Protein AF-0000000084380988 (afdb_homodimer)

Foldseek 3Di:
DDPPPPPPPPCPVPDVVAAKWKWDAKAFPVVRDGDPLGQWIWMWGDDDQKIKIKIADPPQDDDDPVRLVPDDPVVNVVNVVNVLRMWIFMDGWDDDPQKIKGARCDTPDPVCHRHIDIWGWDDDVQKIWTWDADPVGTIMITIIGGDDPPPPPPPPPPD/DPPPPPPPPPCPPPDVVAAKWKWDAKAFPVVRDGDPLGQWIWMWGDDDQKIKIKIADPPQDDDDPVRLVPDDPVVNVVNVVNVLRMWIFMDGWDDDPQKIKGARCDTPDPVCHRHIDIWGWDDDVQKIWTWDADPVGTIMITIIGGDDPPPPPPPPPPD

Organism: NCBI:txid1548547

Structure (mmCIF, N/CA/C/O backbone):
data_AF-0000000084380988-model_v1
#
loop_
_entity.id
_entity.type
_entity.pdbx_description
1 polymer 'Uncharacterized protein'
#
loop_
_atom_site.group_PDB
_atom_site.id
_atom_site.type_symbol
_atom_site.label_atom_id
_atom_site.label_alt_id
_atom_site.label_comp_id
_atom_site.label_asym_id
_atom_site.label_entity_id
_atom_site.label_seq_id
_atom_site.pdbx_PDB_ins_code
_atom_site.Cartn_x
_atom_site.Cartn_y
_atom_site.Cartn_z
_atom_site.occupancy
_atom_site.B_iso_or_equiv
_atom_site.auth_seq_id
_atom_site.auth_comp_id
_atom_site.auth_asym_id
_atom_site.auth_atom_id
_atom_site.pdbx_PDB_model_num
ATOM 1 N N . MET A 1 1 ? -28.516 -46.156 -25.297 1 27.34 1 MET A N 1
ATOM 2 C CA . MET A 1 1 ? -27.297 -46.156 -24.5 1 27.34 1 MET A CA 1
ATOM 3 C C . MET A 1 1 ? -26.672 -44.781 -24.453 1 27.34 1 MET A C 1
ATOM 5 O O . MET A 1 1 ? -26.188 -44.281 -25.484 1 27.34 1 MET A O 1
ATOM 9 N N . LEU A 1 2 ? -27.109 -43.812 -23.547 1 26.56 2 LEU A N 1
ATOM 10 C CA . LEU A 1 2 ? -26.922 -42.375 -23.562 1 26.56 2 LEU A CA 1
ATOM 11 C C . LEU A 1 2 ? -25.531 -42 -23.062 1 26.56 2 LEU A C 1
ATOM 13 O O . LEU A 1 2 ? -25.172 -42.312 -21.922 1 26.56 2 LEU A O 1
ATOM 17 N N . ALA A 1 3 ? -24.5 -41.938 -23.984 1 32.22 3 ALA A N 1
ATOM 18 C CA . ALA A 1 3 ? -23.109 -41.594 -23.719 1 32.22 3 ALA A CA 1
ATOM 19 C C . ALA A 1 3 ? -22.984 -40.312 -22.922 1 32.22 3 ALA A C 1
ATOM 21 O O . ALA A 1 3 ? -23.422 -39.25 -23.391 1 32.22 3 ALA A O 1
ATOM 22 N N . GLY A 1 4 ? -22.938 -40.438 -21.609 1 29.39 4 GLY A N 1
ATOM 23 C CA . GLY A 1 4 ? -22.828 -39.281 -20.734 1 29.39 4 GLY A CA 1
ATOM 24 C C . GLY A 1 4 ? -21.547 -38.469 -20.938 1 29.39 4 GLY A C 1
ATOM 25 O O . GLY A 1 4 ? -20.453 -39.031 -20.797 1 29.39 4 GLY A O 1
ATOM 26 N N . VAL A 1 5 ? -21.547 -37.562 -21.875 1 32.69 5 VAL A N 1
ATOM 27 C CA . VAL A 1 5 ? -20.391 -36.719 -22.125 1 32.69 5 VAL A CA 1
ATOM 28 C C . VAL A 1 5 ? -19.984 -36.031 -20.828 1 32.69 5 VAL A C 1
ATOM 30 O O . VAL A 1 5 ? -20.766 -35.281 -20.234 1 32.69 5 VAL A O 1
ATOM 33 N N . PHE A 1 6 ? -19.141 -36.625 -20 1 28.34 6 PHE A N 1
ATOM 34 C CA . PHE A 1 6 ? -18.547 -36 -18.828 1 28.34 6 PHE A CA 1
ATOM 35 C C . PHE A 1 6 ? -17.75 -34.75 -19.25 1 28.34 6 PHE A C 1
ATOM 37 O O . PHE A 1 6 ? -16.781 -34.844 -20.016 1 28.34 6 PHE A O 1
ATOM 44 N N . ALA A 1 7 ? -18.453 -33.656 -19.359 1 30.22 7 ALA A N 1
ATOM 45 C CA . ALA A 1 7 ? -17.703 -32.438 -19.562 1 30.22 7 ALA A CA 1
ATOM 46 C C . ALA A 1 7 ? -16.594 -32.281 -18.531 1 30.22 7 ALA A C 1
ATOM 48 O O . ALA A 1 7 ? -16.844 -32.375 -17.312 1 30.22 7 ALA A O 1
ATOM 49 N N . LEU A 1 8 ? -15.438 -32.625 -18.828 1 28.16 8 LEU A N 1
ATOM 50 C CA . LEU A 1 8 ? -14.25 -32.344 -18.031 1 28.16 8 LEU A CA 1
ATOM 51 C C . LEU A 1 8 ? -14.305 -30.906 -17.516 1 28.16 8 LEU A C 1
ATOM 53 O O . LEU A 1 8 ? -14.398 -29.953 -18.281 1 28.16 8 LEU A O 1
ATOM 57 N N . THR A 1 9 ? -14.961 -30.625 -16.406 1 28.72 9 THR A N 1
ATOM 58 C CA . THR A 1 9 ? -14.914 -29.359 -15.68 1 28.72 9 THR A CA 1
ATOM 59 C C . THR A 1 9 ? -13.477 -28.891 -15.508 1 28.72 9 THR A C 1
ATOM 61 O O . THR A 1 9 ? -12.641 -29.609 -14.961 1 28.72 9 THR A O 1
ATOM 64 N N . SER A 1 10 ? -12.797 -28.453 -16.531 1 30.88 10 SER A N 1
ATOM 65 C CA . SER A 1 10 ? -11.516 -27.797 -16.312 1 30.88 10 SER A CA 1
ATOM 66 C C . SER A 1 10 ? -11.492 -27.078 -14.969 1 30.88 10 SER A C 1
ATOM 68 O O . SER A 1 10 ? -12.406 -26.312 -14.648 1 30.88 10 SER A O 1
ATOM 70 N N . SER A 1 11 ? -11.023 -27.625 -13.93 1 31 11 SER A N 1
ATOM 71 C CA . SER A 1 11 ? -10.773 -26.969 -12.648 1 31 11 SER A CA 1
ATOM 72 C C . SER A 1 11 ? -10.242 -25.562 -12.844 1 31 11 SER A C 1
ATOM 74 O O . SER A 1 11 ? -9.125 -25.375 -13.344 1 31 11 SER A O 1
ATOM 76 N N . VAL A 1 12 ? -10.875 -24.609 -13.562 1 33.94 12 VAL A N 1
ATOM 77 C CA . VAL A 1 12 ? -10.539 -23.203 -13.328 1 33.94 12 VAL A CA 1
ATOM 78 C C . VAL A 1 12 ? -9.859 -23.062 -11.969 1 33.94 12 VAL A C 1
ATOM 80 O O . VAL A 1 12 ? -10.445 -23.391 -10.938 1 33.94 12 VAL A O 1
ATOM 83 N N . ASN A 1 13 ? -8.742 -23.703 -11.703 1 39 13 ASN A N 1
ATOM 84 C CA . ASN A 1 13 ? -8.078 -23.375 -10.453 1 39 13 ASN A CA 1
ATOM 85 C C . ASN A 1 13 ? -8.562 -22.047 -9.891 1 39 13 ASN A C 1
ATOM 87 O O . ASN A 1 13 ? -8.727 -21.078 -10.641 1 39 13 ASN A O 1
ATOM 91 N N . ALA A 1 14 ? -9.156 -21.906 -8.742 1 42.62 14 ALA A N 1
ATOM 92 C CA . ALA A 1 14 ? -9.977 -20.844 -8.172 1 42.62 14 ALA A CA 1
ATOM 93 C C . ALA A 1 14 ? -9.562 -19.469 -8.711 1 42.62 14 ALA A C 1
ATOM 95 O O . ALA A 1 14 ? -10.398 -18.703 -9.172 1 42.62 14 ALA A O 1
ATOM 96 N N . ALA A 1 15 ? -8.789 -18.453 -8.148 1 53.06 15 ALA A N 1
ATOM 97 C CA . ALA A 1 15 ? -9.422 -17.141 -8.055 1 53.06 15 ALA A CA 1
ATOM 98 C C . ALA A 1 15 ? -9.234 -16.359 -9.344 1 53.06 15 ALA A C 1
ATOM 100 O O . ALA A 1 15 ? -9.875 -15.32 -9.555 1 53.06 15 ALA A O 1
ATOM 101 N N . GLY A 1 16 ? -8.875 -17.109 -10.555 1 81.12 16 GLY A N 1
ATOM 102 C CA . GLY A 1 16 ? -8.844 -16.266 -11.75 1 81.12 16 GLY A CA 1
ATOM 103 C C . GLY A 1 16 ? -8.445 -14.836 -11.461 1 81.12 16 GLY A C 1
ATOM 104 O O . GLY A 1 16 ? -8.07 -14.094 -12.375 1 81.12 16 GLY A O 1
ATOM 105 N N . ILE A 1 17 ? -8.469 -14.539 -10.359 1 92.25 17 ILE A N 1
ATOM 106 C CA . ILE A 1 17 ? -8.266 -13.133 -10.023 1 92.25 17 ILE A CA 1
ATOM 107 C C . ILE A 1 17 ? -6.785 -12.875 -9.75 1 92.25 17 ILE A C 1
ATOM 109 O O . ILE A 1 17 ? -6.34 -11.727 -9.75 1 92.25 17 ILE A O 1
ATOM 113 N N . ASP A 1 18 ? -5.941 -13.961 -9.633 1 92.25 18 ASP A N 1
ATOM 114 C CA . ASP A 1 18 ? -4.531 -13.758 -9.305 1 92.25 18 ASP A CA 1
ATOM 115 C C . ASP A 1 18 ? -3.824 -12.969 -10.406 1 92.25 18 ASP A C 1
ATOM 117 O O . ASP A 1 18 ? -4 -13.258 -11.594 1 92.25 18 ASP A O 1
ATOM 121 N N . GLY A 1 19 ? -3.08 -11.969 -10.047 1 94.5 19 GLY A N 1
ATOM 122 C CA . GLY A 1 19 ? -2.369 -11.117 -10.984 1 94.5 19 GLY A CA 1
ATOM 123 C C . GLY A 1 19 ? -2.16 -9.711 -10.477 1 94.5 19 GLY A C 1
ATOM 124 O O . GLY A 1 19 ? -2.512 -9.398 -9.336 1 94.5 19 GLY A O 1
ATOM 125 N N . ALA A 1 20 ? -1.445 -8.938 -11.25 1 97.38 20 ALA A N 1
ATOM 126 C CA . ALA A 1 20 ? -1.26 -7.508 -11.023 1 97.38 20 ALA A CA 1
ATOM 127 C C . ALA A 1 20 ? -2.102 -6.684 -11.992 1 97.38 20 ALA A C 1
ATOM 129 O O . ALA A 1 20 ? -2.219 -7.031 -13.172 1 97.38 20 ALA A O 1
ATOM 130 N N . TYR A 1 21 ? -2.684 -5.664 -11.484 1 97.81 21 TYR A N 1
ATOM 131 C CA . TYR A 1 21 ? -3.625 -4.871 -12.266 1 97.81 21 TYR A CA 1
ATOM 132 C C . TYR A 1 21 ? -3.338 -3.381 -12.125 1 97.81 21 TYR A C 1
ATOM 134 O O . TYR A 1 21 ? -3.131 -2.887 -11.016 1 97.81 21 TYR A O 1
ATOM 142 N N . ASP A 1 22 ? -3.355 -2.668 -13.258 1 98 22 ASP A N 1
ATOM 143 C CA . ASP A 1 22 ? -3.293 -1.209 -13.242 1 98 22 ASP A CA 1
ATOM 144 C C . ASP A 1 22 ? -4.68 -0.602 -13.055 1 98 22 ASP A C 1
ATOM 146 O O . ASP A 1 22 ? -5.652 -1.059 -13.656 1 98 22 ASP A O 1
ATOM 150 N N . ARG A 1 23 ? -4.715 0.423 -12.227 1 98.06 23 ARG A N 1
ATOM 151 C CA . ARG A 1 23 ? -5.977 1.142 -12.102 1 98.06 23 ARG A CA 1
ATOM 152 C C . ARG A 1 23 ? -6.355 1.81 -13.422 1 98.06 23 ARG A C 1
ATOM 154 O O . ARG A 1 23 ? -5.52 2.443 -14.062 1 98.06 23 ARG A O 1
ATOM 161 N N . VAL A 1 24 ? -7.613 1.677 -13.812 1 96.88 24 VAL A N 1
ATOM 162 C CA . VAL A 1 24 ? -8.078 2.293 -15.047 1 96.88 24 VAL A CA 1
ATOM 163 C C . VAL A 1 24 ? -9.055 3.42 -14.734 1 96.88 24 VAL A C 1
ATOM 165 O O . VAL A 1 24 ? -8.898 4.543 -15.211 1 96.88 24 VAL A O 1
ATOM 168 N N . SER A 1 25 ? -10.078 3.113 -13.914 1 95.12 25 SER A N 1
ATOM 169 C CA . SER A 1 25 ? -11.094 4.141 -13.672 1 95.12 25 SER A CA 1
ATOM 170 C C . SER A 1 25 ? -11.945 3.805 -12.453 1 95.12 25 SER A C 1
ATOM 172 O O . SER A 1 25 ? -11.93 2.67 -11.969 1 95.12 25 SER A O 1
ATOM 174 N N . LEU A 1 26 ? -12.648 4.805 -11.984 1 95.38 26 LEU A N 1
ATOM 175 C CA . LEU A 1 26 ? -13.719 4.723 -10.992 1 95.38 26 LEU A CA 1
ATOM 176 C C . LEU A 1 26 ? -14.922 5.543 -11.43 1 95.38 26 LEU A C 1
ATOM 178 O O . LEU A 1 26 ? -14.844 6.766 -11.555 1 95.38 26 LEU A O 1
ATOM 182 N N . ILE A 1 27 ? -16.047 4.895 -11.641 1 93.25 27 ILE A N 1
ATOM 183 C CA . ILE A 1 27 ? -17.203 5.586 -12.211 1 93.25 27 ILE A CA 1
ATOM 184 C C . ILE A 1 27 ? -18.438 5.32 -11.359 1 93.25 27 ILE A C 1
ATOM 186 O O . ILE A 1 27 ? -18.688 4.184 -10.953 1 93.25 27 ILE A O 1
ATOM 190 N N . ASN A 1 28 ? -19.141 6.348 -11.055 1 92.5 28 ASN A N 1
ATOM 191 C CA . ASN A 1 28 ? -20.484 6.188 -10.531 1 92.5 28 ASN A CA 1
ATOM 192 C C . ASN A 1 28 ? -21.453 5.734 -11.617 1 92.5 28 ASN A C 1
ATOM 194 O O . ASN A 1 28 ? -21.797 6.512 -12.516 1 92.5 28 ASN A O 1
ATOM 198 N N . VAL A 1 29 ? -21.859 4.508 -11.477 1 88.88 29 VAL A N 1
ATOM 199 C CA . VAL A 1 29 ? -22.641 3.902 -12.562 1 88.88 29 VAL A CA 1
ATOM 200 C C . VAL A 1 29 ? -24.062 4.469 -12.555 1 88.88 29 VAL A C 1
ATOM 202 O O . VAL A 1 29 ? -24.719 4.504 -13.594 1 88.88 29 VAL A O 1
ATOM 205 N N . ARG A 1 30 ? -24.516 4.949 -11.367 1 84.94 30 ARG A N 1
ATOM 206 C CA . ARG A 1 30 ? -25.859 5.527 -11.297 1 84.94 30 ARG A CA 1
ATOM 207 C C . ARG A 1 30 ? -25.906 6.898 -11.961 1 84.94 30 ARG A C 1
ATOM 209 O O . ARG A 1 30 ? -26.812 7.191 -12.734 1 84.94 30 ARG A O 1
ATOM 216 N N . THR A 1 31 ? -24.969 7.719 -11.742 1 83.69 31 THR A N 1
ATOM 217 C CA . THR A 1 31 ? -25 9.102 -12.203 1 83.69 31 THR A CA 1
ATOM 218 C C . THR A 1 31 ? -24.125 9.273 -13.445 1 83.69 31 THR A C 1
ATOM 220 O O . THR A 1 31 ? -24.281 10.25 -14.188 1 83.69 31 THR A O 1
ATOM 223 N N . GLY A 1 32 ? -23.266 8.383 -13.695 1 80.12 32 GLY A N 1
ATOM 224 C CA . GLY A 1 32 ? -22.297 8.5 -14.766 1 80.12 32 GLY A CA 1
ATOM 225 C C . GLY A 1 32 ? -21.156 9.43 -14.43 1 80.12 32 GLY A C 1
ATOM 226 O O . GLY A 1 32 ? -20.266 9.648 -15.258 1 80.12 32 GLY A O 1
ATOM 227 N N . GLU A 1 33 ? -21.125 9.922 -13.172 1 79.44 33 GLU A N 1
ATOM 228 C CA . GLU A 1 33 ? -20.125 10.914 -12.773 1 79.44 33 GLU A CA 1
ATOM 229 C C . GLU A 1 33 ? -18.859 10.242 -12.25 1 79.44 33 GLU A C 1
ATOM 231 O O . GLU A 1 33 ? -18.891 9.086 -11.82 1 79.44 33 GLU A O 1
ATOM 236 N N . PHE A 1 34 ? -17.766 11.023 -12.438 1 78.81 34 PHE A N 1
ATOM 237 C CA . PHE A 1 34 ? -16.469 10.617 -11.906 1 78.81 34 PHE A CA 1
ATOM 238 C C . PHE A 1 34 ? -16.219 11.258 -10.547 1 78.81 34 PHE A C 1
ATOM 240 O O . PHE A 1 34 ? -16.359 12.469 -10.391 1 78.81 34 PHE A O 1
ATOM 247 N N . PRO A 1 35 ? -15.953 10.406 -9.578 1 78.44 35 PRO A N 1
ATOM 248 C CA . PRO A 1 35 ? -15.617 11.008 -8.281 1 78.44 35 PRO A CA 1
ATOM 249 C C . PRO A 1 35 ? -14.219 11.633 -8.266 1 78.44 35 PRO A C 1
ATOM 251 O O . PRO A 1 35 ? -13.461 11.477 -9.227 1 78.44 35 PRO A O 1
ATOM 254 N N . GLU A 1 36 ? -13.898 12.414 -7.227 1 71.62 36 GLU A N 1
ATOM 255 C CA . GLU A 1 36 ? -12.617 13.094 -7.043 1 71.62 36 GLU A CA 1
ATOM 256 C C . GLU A 1 36 ? -11.461 12.117 -7.184 1 71.62 36 GLU A C 1
ATOM 258 O O . GLU A 1 36 ? -10.414 12.461 -7.738 1 71.62 36 GLU A O 1
ATOM 263 N N . ALA A 1 37 ? -11.648 10.961 -6.773 1 76.5 37 ALA A N 1
ATOM 264 C CA . ALA A 1 37 ? -10.602 9.945 -6.789 1 76.5 37 ALA A CA 1
ATOM 265 C C . ALA A 1 37 ? -10.461 9.32 -8.172 1 76.5 37 ALA A C 1
ATOM 267 O O . ALA A 1 37 ? -9.648 8.414 -8.375 1 76.5 37 ALA A O 1
ATOM 268 N N . ALA A 1 38 ? -11.133 9.922 -9.117 1 79.69 38 ALA A N 1
ATOM 269 C CA . ALA A 1 38 ? -11.195 9.289 -10.438 1 79.69 38 ALA A CA 1
ATOM 270 C C . ALA A 1 38 ? -9.852 9.391 -11.156 1 79.69 38 ALA A C 1
ATOM 272 O O . ALA A 1 38 ? -9.523 8.547 -11.992 1 79.69 38 ALA A O 1
ATOM 273 N N . ASN A 1 39 ? -9.008 10.289 -10.703 1 89.56 39 ASN A N 1
ATOM 274 C CA . ASN A 1 39 ? -7.77 10.492 -11.445 1 89.56 39 ASN A CA 1
ATOM 275 C C . ASN A 1 39 ? -6.602 9.75 -10.797 1 89.56 39 ASN A C 1
ATOM 277 O O . ASN A 1 39 ? -5.461 9.875 -11.25 1 89.56 39 ASN A O 1
ATOM 281 N N . ARG A 1 40 ? -6.91 8.984 -9.836 1 96.56 40 ARG A N 1
ATOM 282 C CA . ARG A 1 40 ? -5.832 8.25 -9.188 1 96.56 40 ARG A CA 1
ATOM 283 C C . ARG A 1 40 ? -5.277 7.16 -10.102 1 96.56 40 ARG A C 1
ATOM 285 O O . ARG A 1 40 ? -5.992 6.648 -10.969 1 96.56 40 ARG A O 1
ATOM 292 N N . VAL A 1 41 ? -4.016 6.879 -9.93 1 98.44 41 VAL A N 1
ATOM 293 C CA . VAL A 1 41 ? -3.332 5.742 -10.539 1 98.44 41 VAL A CA 1
ATOM 294 C C . VAL A 1 41 ? -2.889 4.766 -9.453 1 98.44 41 VAL A C 1
ATOM 296 O O . VAL A 1 41 ? -2.871 5.109 -8.266 1 98.44 41 VAL A O 1
ATOM 299 N N . GLY A 1 42 ? -2.604 3.559 -9.859 1 98.56 42 GLY A N 1
ATOM 300 C CA . GLY A 1 42 ? -2.145 2.646 -8.82 1 98.56 42 GLY A CA 1
ATOM 301 C C . GLY A 1 42 ? -2.115 1.198 -9.273 1 98.56 42 GLY A C 1
ATOM 302 O O . GLY A 1 42 ? -2.348 0.901 -10.445 1 98.56 42 GLY A O 1
ATOM 303 N N . LEU A 1 43 ? -1.754 0.354 -8.352 1 98.75 43 LEU A N 1
ATOM 304 C CA . LEU A 1 43 ? -1.559 -1.074 -8.578 1 98.75 43 LEU A CA 1
ATOM 305 C C . LEU A 1 43 ? -2.367 -1.896 -7.578 1 98.75 43 LEU A C 1
ATOM 307 O O . LEU A 1 43 ? -2.42 -1.561 -6.395 1 98.75 43 LEU A O 1
ATOM 311 N N . LEU A 1 44 ? -3.021 -2.902 -8.062 1 98.56 44 LEU A N 1
ATOM 312 C CA . LEU A 1 44 ? -3.701 -3.936 -7.289 1 98.56 44 LEU A CA 1
ATOM 313 C C . LEU A 1 44 ? -3.125 -5.312 -7.594 1 98.56 44 LEU A C 1
ATOM 315 O O . LEU A 1 44 ? -3 -5.695 -8.758 1 98.56 44 LEU A O 1
ATOM 319 N N . ILE A 1 45 ? -2.711 -6.02 -6.559 1 97.62 45 ILE A N 1
ATOM 320 C CA . ILE A 1 45 ? -2.16 -7.359 -6.734 1 97.62 45 ILE A CA 1
ATOM 321 C C . ILE A 1 45 ? -3.008 -8.375 -5.965 1 97.62 45 ILE A C 1
ATOM 323 O O . ILE A 1 45 ? -3.41 -8.117 -4.828 1 97.62 45 ILE A O 1
ATOM 327 N N . PHE A 1 46 ? -3.357 -9.445 -6.613 1 96.12 46 PHE A N 1
ATOM 328 C CA . PHE A 1 46 ? -3.93 -10.633 -5.992 1 96.12 46 PHE A CA 1
ATOM 329 C C . PHE A 1 46 ? -2.994 -11.828 -6.141 1 96.12 46 PHE A C 1
ATOM 331 O O . PHE A 1 46 ? -2.459 -12.07 -7.223 1 96.12 46 PHE A O 1
ATOM 338 N N . GLY A 1 47 ? -2.824 -12.508 -5.02 1 90.31 47 GLY A N 1
ATOM 339 C CA . GLY A 1 47 ? -2.047 -13.734 -5.105 1 90.31 47 GLY A CA 1
ATOM 340 C C . GLY A 1 47 ? -2.117 -14.578 -3.844 1 90.31 47 GLY A C 1
ATOM 341 O O . GLY A 1 47 ? -1.999 -14.047 -2.736 1 90.31 47 GLY A O 1
ATOM 342 N N . GLN A 1 48 ? -2.424 -15.797 -4.102 1 85.5 48 GLN A N 1
ATOM 343 C CA . GLN A 1 48 ? -2.34 -16.797 -3.031 1 85.5 48 GLN A CA 1
ATOM 344 C C . GLN A 1 48 ? -3.205 -16.391 -1.841 1 85.5 48 GLN A C 1
ATOM 346 O O . GLN A 1 48 ? -2.75 -16.438 -0.695 1 85.5 48 GLN A O 1
ATOM 351 N N . GLY A 1 49 ? -4.34 -15.867 -2.072 1 92.94 49 GLY A N 1
ATOM 352 C CA . GLY A 1 49 ? -5.305 -15.578 -1.024 1 92.94 49 GLY A CA 1
ATOM 353 C C . GLY A 1 49 ? -5.074 -14.234 -0.36 1 92.94 49 GLY A C 1
ATOM 354 O O . GLY A 1 49 ? -5.715 -13.914 0.644 1 92.94 49 GLY A O 1
ATOM 355 N N . HIS A 1 50 ? -4.098 -13.523 -0.858 1 97.06 50 HIS A N 1
ATOM 356 C CA . HIS A 1 50 ? -3.801 -12.203 -0.329 1 97.06 50 HIS A CA 1
ATOM 357 C C . HIS A 1 50 ? -3.922 -11.133 -1.413 1 97.06 50 HIS A C 1
ATOM 359 O O . HIS A 1 50 ? -3.865 -11.445 -2.605 1 97.06 50 HIS A O 1
ATOM 365 N N . TYR A 1 51 ? -4.129 -9.953 -1.002 1 97.75 51 TYR A N 1
ATOM 366 C CA . TYR A 1 51 ? -4.164 -8.828 -1.927 1 97.75 51 TYR A CA 1
ATOM 367 C C . TYR A 1 51 ? -3.459 -7.613 -1.331 1 97.75 51 TYR A C 1
ATOM 369 O O . TYR A 1 51 ? -3.305 -7.512 -0.112 1 97.75 51 TYR A O 1
ATOM 377 N N . ALA A 1 52 ? -3.016 -6.766 -2.17 1 98.81 52 ALA A N 1
ATOM 378 C CA . ALA A 1 52 ? -2.516 -5.445 -1.797 1 98.81 52 ALA A CA 1
ATOM 379 C C . ALA A 1 52 ? -2.877 -4.406 -2.852 1 98.81 52 ALA A C 1
ATOM 381 O O . ALA A 1 52 ? -2.787 -4.672 -4.051 1 98.81 52 ALA A O 1
ATOM 382 N N . MET A 1 53 ? -3.314 -3.283 -2.408 1 98.81 53 MET A N 1
ATOM 383 C CA . MET A 1 53 ? -3.697 -2.18 -3.285 1 98.81 53 MET A CA 1
ATOM 384 C C . MET A 1 53 ? -3.051 -0.876 -2.832 1 98.81 53 MET A C 1
ATOM 386 O O . MET A 1 53 ? -3.01 -0.581 -1.637 1 98.81 53 MET A O 1
ATOM 390 N N . LEU A 1 54 ? -2.539 -0.128 -3.727 1 98.88 54 LEU A N 1
ATOM 391 C CA . LEU A 1 54 ? -2.127 1.255 -3.512 1 98.88 54 LEU A CA 1
ATOM 392 C C . LEU A 1 54 ? -2.539 2.135 -4.688 1 98.88 54 LEU A C 1
ATOM 394 O O . LEU A 1 54 ? -2.094 1.915 -5.816 1 98.88 54 LEU A O 1
ATOM 398 N N . THR A 1 55 ? -3.414 3.061 -4.449 1 98.62 55 THR A N 1
ATOM 399 C CA . THR A 1 55 ? -3.748 4.094 -5.426 1 98.62 55 THR A CA 1
ATOM 400 C C . THR A 1 55 ? -3.365 5.477 -4.898 1 98.62 55 THR A C 1
ATOM 402 O O . THR A 1 55 ? -3.373 5.711 -3.689 1 98.62 55 THR A O 1
ATOM 405 N N . MET A 1 56 ? -3.041 6.348 -5.789 1 98.69 56 MET A N 1
ATOM 406 C CA . MET A 1 56 ? -2.533 7.652 -5.375 1 98.69 56 MET A CA 1
ATOM 407 C C . MET A 1 56 ? -2.918 8.734 -6.383 1 98.69 56 MET A C 1
ATOM 409 O O . MET A 1 56 ? -3.086 8.445 -7.57 1 98.69 56 MET A O 1
ATOM 413 N N . ASN A 1 57 ? -3.156 9.906 -5.879 1 98.25 57 ASN A N 1
ATOM 414 C CA . ASN A 1 57 ? -3.162 11.078 -6.742 1 98.25 57 ASN A CA 1
ATOM 415 C C . ASN A 1 57 ? -1.774 11.367 -7.309 1 98.25 57 ASN A C 1
ATOM 417 O O . ASN A 1 57 ? -0.844 11.664 -6.559 1 98.25 57 ASN A O 1
ATOM 421 N N . PRO A 1 58 ? -1.592 11.242 -8.633 1 97.38 58 PRO A N 1
ATOM 422 C CA . PRO A 1 58 ? -0.251 11.383 -9.203 1 97.38 58 PRO A CA 1
ATOM 423 C C . PRO A 1 58 ? 0.25 12.828 -9.172 1 97.38 58 PRO A C 1
ATOM 425 O O . PRO A 1 58 ? 1.433 13.078 -9.414 1 97.38 58 PRO A O 1
ATOM 428 N N . ASP A 1 59 ? -0.603 13.766 -8.789 1 97.06 59 ASP A N 1
ATOM 429 C CA . ASP A 1 59 ? -0.254 15.18 -8.867 1 97.06 59 ASP A CA 1
ATOM 430 C C . ASP A 1 59 ? 0.106 15.734 -7.488 1 97.06 59 ASP A C 1
ATOM 432 O O . ASP A 1 59 ? 0.197 16.953 -7.312 1 97.06 59 ASP A O 1
ATOM 436 N N . ARG A 1 60 ? 0.251 14.945 -6.469 1 98.25 60 ARG A N 1
ATOM 437 C CA . ARG A 1 60 ? 0.668 15.406 -5.148 1 98.25 60 ARG A CA 1
ATOM 438 C C . ARG A 1 60 ? 1.975 16.188 -5.223 1 98.25 60 ARG A C 1
ATOM 440 O O . ARG A 1 60 ? 2.893 15.797 -5.949 1 98.25 60 ARG A O 1
ATOM 447 N N . ARG A 1 61 ? 2.029 17.203 -4.418 1 97.94 61 ARG A N 1
ATOM 448 C CA . ARG A 1 61 ? 3.236 18.016 -4.398 1 97.94 61 ARG A CA 1
ATOM 449 C C . ARG A 1 61 ? 4.422 17.234 -3.857 1 97.94 61 ARG A C 1
ATOM 451 O O . ARG A 1 61 ? 4.277 16.453 -2.918 1 97.94 61 ARG A O 1
ATOM 458 N N . VAL A 1 62 ? 5.523 17.5 -4.465 1 98.38 62 VAL A N 1
ATOM 459 C CA . VAL A 1 62 ? 6.789 16.938 -3.988 1 98.38 62 VAL A CA 1
ATOM 460 C C . VAL A 1 62 ? 7.625 18.047 -3.352 1 98.38 62 VAL A C 1
ATOM 462 O O . VAL A 1 62 ? 8.031 19 -4.027 1 98.38 62 VAL A O 1
ATOM 465 N N . LEU A 1 63 ? 7.848 17.953 -2.064 1 98.19 63 LEU A N 1
ATOM 466 C CA . LEU A 1 63 ? 8.695 18.891 -1.337 1 98.19 63 LEU A CA 1
ATOM 467 C C . LEU A 1 63 ? 9.867 18.172 -0.687 1 98.19 63 LEU A C 1
ATOM 469 O O . LEU A 1 63 ? 9.719 17.047 -0.194 1 98.19 63 LEU A O 1
ATOM 473 N N . SER A 1 64 ? 10.977 18.859 -0.705 1 97.06 64 SER A N 1
ATOM 474 C CA . SER A 1 64 ? 12.086 18.328 0.086 1 97.06 64 SER A CA 1
ATOM 475 C C . SER A 1 64 ? 11.734 18.281 1.568 1 97.06 64 SER A C 1
ATOM 477 O O . SER A 1 64 ? 10.797 18.953 2.012 1 97.06 64 SER A O 1
ATOM 479 N N . ARG A 1 65 ? 12.461 17.453 2.275 1 94.25 65 ARG A N 1
ATOM 480 C CA . ARG A 1 65 ? 12.242 17.375 3.715 1 94.25 65 ARG A CA 1
ATOM 481 C C . ARG A 1 65 ? 12.375 18.734 4.375 1 94.25 65 ARG A C 1
ATOM 483 O O . ARG A 1 65 ? 11.539 19.109 5.199 1 94.25 65 ARG A O 1
ATOM 490 N N . ASP A 1 66 ? 13.406 19.547 3.982 1 95.75 66 ASP A N 1
ATOM 491 C CA . ASP A 1 66 ? 13.656 20.875 4.551 1 95.75 66 ASP A CA 1
ATOM 492 C C . ASP A 1 66 ? 12.523 21.844 4.199 1 95.75 66 ASP A C 1
ATOM 494 O O . ASP A 1 66 ? 12.086 22.609 5.043 1 95.75 66 ASP A O 1
ATOM 498 N N . ALA A 1 67 ? 12.07 21.812 2.984 1 97.31 67 ALA A N 1
ATOM 499 C CA . ALA A 1 67 ? 10.977 22.688 2.551 1 97.31 67 ALA A CA 1
ATOM 500 C C . ALA A 1 67 ? 9.688 22.375 3.307 1 97.31 67 ALA A C 1
ATOM 502 O O . ALA A 1 67 ? 8.977 23.281 3.734 1 97.31 67 ALA A O 1
ATOM 503 N N . ALA A 1 68 ? 9.422 21.078 3.49 1 96.62 68 ALA A N 1
ATOM 504 C CA . ALA A 1 68 ? 8.219 20.656 4.199 1 96.62 68 ALA A CA 1
ATOM 505 C C . ALA A 1 68 ? 8.266 21.094 5.664 1 96.62 68 ALA A C 1
ATOM 507 O O . ALA A 1 68 ? 7.25 21.5 6.23 1 96.62 68 ALA A O 1
ATOM 508 N N . LYS A 1 69 ? 9.414 21 6.242 1 94.56 69 LYS A N 1
ATOM 509 C CA . LYS A 1 69 ? 9.594 21.344 7.652 1 94.56 69 LYS A CA 1
ATOM 510 C C . LYS A 1 69 ? 9.375 22.828 7.895 1 94.56 69 LYS A C 1
ATOM 512 O O . LYS A 1 69 ? 8.906 23.234 8.961 1 94.56 69 LYS A O 1
ATOM 517 N N . SER A 1 70 ? 9.641 23.672 6.953 1 96.31 70 SER A N 1
ATOM 518 C CA . SER A 1 70 ? 9.648 25.125 7.117 1 96.31 70 SER A CA 1
ATOM 519 C C . SER A 1 70 ? 8.297 25.734 6.746 1 96.31 70 SER A C 1
ATOM 521 O O . SER A 1 70 ? 8.102 26.938 6.867 1 96.31 70 SER A O 1
ATOM 523 N N . LEU A 1 71 ? 7.367 24.906 6.371 1 97.31 71 LEU A N 1
ATOM 524 C CA . LEU A 1 71 ? 6.059 25.422 5.973 1 97.31 71 LEU A CA 1
ATOM 525 C C . LEU A 1 71 ? 5.332 26.031 7.164 1 97.31 71 LEU A C 1
ATOM 527 O O . LEU A 1 71 ? 5.383 25.5 8.273 1 97.31 71 LEU A O 1
ATOM 531 N N . PRO A 1 72 ? 4.633 27.125 6.812 1 97.44 72 PRO A N 1
ATOM 532 C CA . PRO A 1 72 ? 3.699 27.594 7.84 1 97.44 72 PRO A CA 1
ATOM 533 C C . PRO A 1 72 ? 2.605 26.578 8.148 1 97.44 72 PRO A C 1
ATOM 535 O O . PRO A 1 72 ? 2.314 25.703 7.328 1 97.44 72 PRO A O 1
ATOM 538 N N . ALA A 1 73 ? 1.958 26.734 9.289 1 97 73 ALA A N 1
ATOM 539 C CA . ALA A 1 73 ? 1.061 25.703 9.828 1 97 73 ALA A CA 1
ATOM 540 C C . ALA A 1 73 ? -0.05 25.375 8.836 1 97 73 ALA A C 1
ATOM 542 O O . ALA A 1 73 ? -0.32 24.203 8.562 1 97 73 ALA A O 1
ATOM 543 N N . ALA A 1 74 ? -0.746 26.375 8.32 1 97.31 74 ALA A N 1
ATOM 544 C CA . ALA A 1 74 ? -1.854 26.141 7.398 1 97.31 74 ALA A CA 1
ATOM 545 C C . ALA A 1 74 ? -1.378 25.422 6.141 1 97.31 74 ALA A C 1
ATOM 547 O O . ALA A 1 74 ? -2.055 24.531 5.637 1 97.31 74 ALA A O 1
ATOM 548 N N . GLU A 1 75 ? -0.214 25.812 5.652 1 98.12 75 GLU A N 1
ATOM 549 C CA . GLU A 1 75 ? 0.35 25.172 4.461 1 98.12 75 GLU A CA 1
ATOM 550 C C . GLU A 1 75 ? 0.828 23.75 4.762 1 98.12 75 GLU A C 1
ATOM 552 O O . GLU A 1 75 ? 0.747 22.875 3.906 1 98.12 75 GLU A O 1
ATOM 557 N N . LYS A 1 76 ? 1.353 23.594 5.926 1 98.31 76 LYS A N 1
ATOM 558 C CA . LYS A 1 76 ? 1.775 22.266 6.344 1 98.31 76 LYS A CA 1
ATOM 559 C C . LYS A 1 76 ? 0.592 21.297 6.391 1 98.31 76 LYS A C 1
ATOM 561 O O . LYS A 1 76 ? 0.688 20.172 5.914 1 98.31 76 LYS A O 1
ATOM 566 N N . ILE A 1 77 ? -0.494 21.766 6.961 1 98.19 77 ILE A N 1
ATOM 567 C CA . ILE A 1 77 ? -1.702 20.953 7.016 1 98.19 77 ILE A CA 1
ATOM 568 C C . ILE A 1 77 ? -2.145 20.594 5.598 1 98.19 77 ILE A C 1
ATOM 570 O O . ILE A 1 77 ? -2.398 19.422 5.305 1 98.19 77 ILE A O 1
ATOM 574 N N . SER A 1 78 ? -2.186 21.562 4.738 1 98.19 78 SER A N 1
ATOM 575 C CA . SER A 1 78 ? -2.578 21.344 3.35 1 98.19 78 SER A CA 1
ATOM 576 C C . SER A 1 78 ? -1.659 20.328 2.672 1 98.19 78 SER A C 1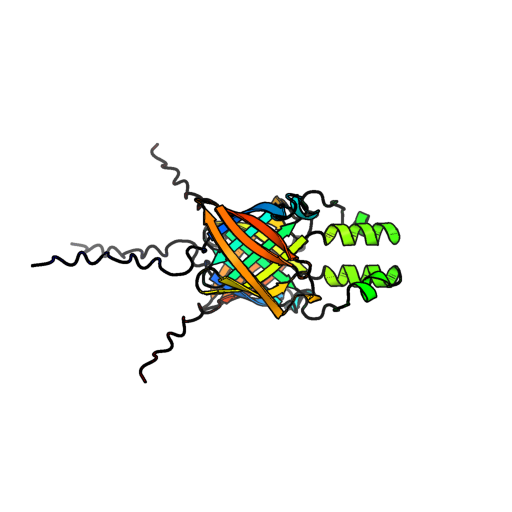
ATOM 578 O O . SER A 1 78 ? -2.125 19.453 1.944 1 98.19 78 SER A O 1
ATOM 580 N N . TYR A 1 79 ? -0.371 20.453 2.918 1 98.56 79 TYR A N 1
ATOM 581 C CA . TYR A 1 79 ? 0.615 19.562 2.32 1 98.56 79 TYR A CA 1
ATOM 582 C C . TYR A 1 79 ? 0.428 18.141 2.816 1 98.56 79 TYR A C 1
ATOM 584 O O . TYR A 1 79 ? 0.443 17.188 2.027 1 98.56 79 TYR A O 1
ATOM 592 N N . LEU A 1 80 ? 0.233 18.016 4.082 1 98.38 80 LEU A N 1
ATOM 593 C CA . LEU A 1 80 ? 0.067 16.688 4.668 1 98.38 80 LEU A CA 1
ATOM 594 C C . LEU A 1 80 ? -1.228 16.031 4.188 1 98.38 80 LEU A C 1
ATOM 596 O O . LEU A 1 80 ? -1.268 14.828 3.939 1 98.38 80 LEU A O 1
ATOM 600 N N . GLU A 1 81 ? -2.287 16.781 4.043 1 97.81 81 GLU A N 1
ATOM 601 C CA . GLU A 1 81 ? -3.545 16.266 3.514 1 97.81 81 GLU A CA 1
ATOM 602 C C . GLU A 1 81 ? -3.391 15.812 2.064 1 97.81 81 GLU A C 1
ATOM 604 O O . GLU A 1 81 ? -3.955 14.789 1.663 1 97.81 81 GLU A O 1
ATOM 609 N N . GLU A 1 82 ? -2.658 16.578 1.331 1 97.75 82 GLU A N 1
ATOM 610 C CA . GLU A 1 82 ? -2.369 16.188 -0.046 1 97.75 82 GLU A CA 1
ATOM 611 C C . GLU A 1 82 ? -1.542 14.906 -0.097 1 97.75 82 GLU A C 1
ATOM 613 O O . GLU A 1 82 ? -1.774 14.047 -0.946 1 97.75 82 GLU A O 1
ATOM 618 N N . TRP A 1 83 ? -0.587 14.82 0.792 1 98.44 83 TRP A N 1
ATOM 619 C CA . TRP A 1 83 ? 0.231 13.617 0.903 1 98.44 83 TRP A CA 1
ATOM 620 C C . TRP A 1 83 ? -0.639 12.391 1.153 1 98.44 83 TRP A C 1
ATOM 622 O O . TRP A 1 83 ? -0.402 11.32 0.576 1 98.44 83 TRP A O 1
ATOM 632 N N . LEU A 1 84 ? -1.684 12.578 1.861 1 98.12 84 LEU A N 1
ATOM 633 C CA . LEU A 1 84 ? -2.562 11.484 2.262 1 98.12 84 LEU A CA 1
ATOM 634 C C . LEU A 1 84 ? -3.627 11.227 1.201 1 98.12 84 LEU A C 1
ATOM 636 O O . LEU A 1 84 ? -4.547 10.43 1.418 1 98.12 84 LEU A O 1
ATOM 640 N N . ASP A 1 85 ? -3.574 11.875 0.048 1 97.81 85 ASP A N 1
ATOM 641 C CA . ASP A 1 85 ? -4.496 11.602 -1.048 1 97.81 85 ASP A CA 1
ATOM 642 C C . ASP A 1 85 ? -4.133 10.297 -1.754 1 97.81 85 ASP A C 1
ATOM 644 O O . ASP A 1 85 ? -3.783 10.297 -2.936 1 97.81 85 ASP A O 1
ATOM 648 N N . ILE A 1 86 ? -4.18 9.242 -1.019 1 98.38 86 ILE A N 1
ATOM 649 C CA . ILE A 1 86 ? -3.906 7.871 -1.421 1 98.38 86 ILE A CA 1
ATOM 650 C C . ILE A 1 86 ? -4.977 6.945 -0.851 1 98.38 86 ILE A C 1
ATOM 652 O O . ILE A 1 86 ? -5.793 7.359 -0.025 1 98.38 86 ILE A O 1
ATOM 656 N N . ASN A 1 87 ? -5.094 5.762 -1.318 1 98.12 87 ASN A N 1
ATOM 657 C CA . ASN A 1 87 ? -5.801 4.602 -0.782 1 98.12 87 ASN A CA 1
ATOM 658 C C . ASN A 1 87 ? -4.941 3.344 -0.842 1 98.12 87 ASN A C 1
ATOM 660 O O . ASN A 1 87 ? -4.562 2.896 -1.926 1 98.12 87 ASN A O 1
ATOM 664 N N . ALA A 1 88 ? -4.516 2.912 0.283 1 98.88 88 ALA A N 1
ATOM 665 C CA . ALA A 1 88 ? -3.627 1.756 0.355 1 98.88 88 ALA A CA 1
ATOM 666 C C . ALA A 1 88 ? -4.051 0.805 1.471 1 98.88 88 ALA A C 1
ATOM 668 O O . ALA A 1 88 ? -4.156 1.208 2.631 1 98.88 88 ALA A O 1
ATOM 669 N N . HIS A 1 89 ? -4.328 -0.404 1.164 1 98.94 89 HIS A N 1
ATOM 670 C CA . HIS A 1 89 ? -4.629 -1.435 2.15 1 98.94 89 HIS A CA 1
ATOM 671 C C . HIS A 1 89 ? -4.34 -2.826 1.601 1 98.94 89 HIS A C 1
ATOM 673 O O . HIS A 1 89 ? -4.211 -3.004 0.387 1 98.94 89 HIS A O 1
ATOM 679 N N . SER A 1 90 ? -4.133 -3.775 2.484 1 98.88 90 SER A N 1
ATOM 680 C CA . SER A 1 90 ? -3.74 -5.133 2.125 1 98.88 90 SER A CA 1
ATOM 681 C C . SER A 1 90 ? -4.195 -6.141 3.176 1 98.88 90 SER A C 1
ATOM 683 O O . SER A 1 90 ? -4.539 -5.758 4.297 1 98.88 90 SER A O 1
ATOM 685 N N . GLY A 1 91 ? -4.23 -7.363 2.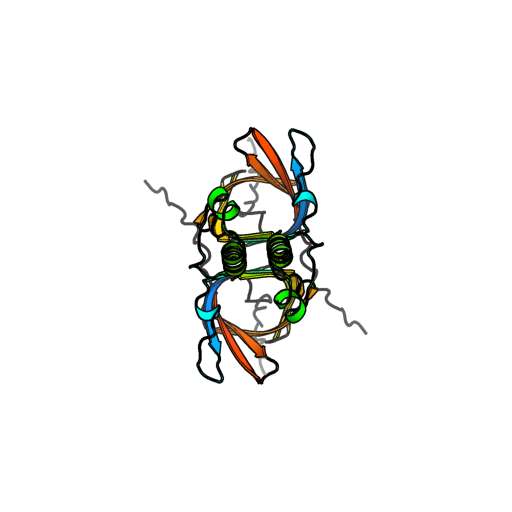811 1 98.5 91 GLY A N 1
ATOM 686 C CA . GLY A 1 91 ? -4.633 -8.453 3.682 1 98.5 91 GLY A CA 1
ATOM 687 C C . GLY A 1 91 ? -5.098 -9.68 2.924 1 98.5 91 GLY A C 1
ATOM 688 O O . GLY A 1 91 ? -4.656 -9.93 1.801 1 98.5 91 GLY A O 1
ATOM 689 N N . ARG A 1 92 ? -5.867 -10.477 3.545 1 97.88 92 ARG A N 1
ATOM 690 C CA . ARG A 1 92 ? -6.449 -11.656 2.924 1 97.88 92 ARG A CA 1
ATOM 691 C C . ARG A 1 92 ? -7.703 -11.297 2.131 1 97.88 92 ARG A C 1
ATOM 693 O O . ARG A 1 92 ? -8.281 -10.227 2.32 1 97.88 92 ARG A O 1
ATOM 700 N N . TYR A 1 93 ? -8.047 -12.148 1.276 1 96.88 93 TYR A N 1
ATOM 701 C CA . TYR A 1 93 ? -9.344 -12.047 0.616 1 96.88 93 TYR A CA 1
ATOM 702 C C . TYR A 1 93 ? -9.961 -13.43 0.402 1 96.88 93 TYR A C 1
ATOM 704 O O . TYR A 1 93 ? -9.258 -14.438 0.493 1 96.88 93 TYR A O 1
ATOM 712 N N . GLU A 1 94 ? -11.234 -13.445 0.19 1 96 94 GLU A N 1
ATOM 713 C CA . GLU A 1 94 ? -12 -14.633 -0.172 1 96 94 GLU A CA 1
ATOM 714 C C . GLU A 1 94 ? -12.961 -14.336 -1.321 1 96 94 GLU A C 1
ATOM 716 O O . GLU A 1 94 ? -13.453 -13.219 -1.457 1 96 94 GLU A O 1
ATOM 721 N N . ILE A 1 95 ? -13.141 -15.367 -2.145 1 94.56 95 ILE A N 1
ATOM 722 C CA . ILE A 1 95 ? -14.117 -15.258 -3.225 1 94.56 95 ILE A CA 1
ATOM 723 C C . ILE A 1 95 ? -15.188 -16.328 -3.059 1 94.56 95 ILE A C 1
ATOM 725 O O . ILE A 1 95 ? -14.875 -17.5 -2.846 1 94.56 95 ILE A O 1
ATOM 729 N N . ASP A 1 96 ? -16.422 -15.883 -3.037 1 93.69 96 ASP A N 1
ATOM 730 C CA . ASP A 1 96 ? -17.609 -16.734 -3.082 1 93.69 96 ASP A CA 1
ATOM 731 C C . ASP A 1 96 ? -18.531 -16.344 -4.242 1 93.69 96 ASP A C 1
ATOM 733 O O . ASP A 1 96 ? -19.297 -15.391 -4.137 1 93.69 96 ASP A O 1
ATOM 737 N N . GLY A 1 97 ? -18.391 -17.203 -5.285 1 93.06 97 GLY A N 1
ATOM 738 C CA . GLY A 1 97 ? -19.094 -16.797 -6.488 1 93.06 97 GLY A CA 1
ATOM 739 C C . GLY A 1 97 ? -18.625 -15.461 -7.027 1 93.06 97 GLY A C 1
ATOM 740 O O . GLY A 1 97 ? -17.438 -15.258 -7.258 1 93.06 97 GLY A O 1
ATOM 741 N N . ASP A 1 98 ? -19.562 -14.531 -7.145 1 94.44 98 ASP A N 1
ATOM 742 C CA . ASP A 1 98 ? -19.219 -13.227 -7.699 1 94.44 98 ASP A CA 1
ATOM 743 C C . ASP A 1 98 ? -18.906 -12.219 -6.59 1 94.44 98 ASP A C 1
ATOM 745 O O . ASP A 1 98 ? -18.75 -11.023 -6.855 1 94.44 98 ASP A O 1
ATOM 749 N N . THR A 1 99 ? -18.812 -12.703 -5.41 1 96.81 99 THR A N 1
ATOM 750 C CA . THR A 1 99 ? -18.547 -11.828 -4.277 1 96.81 99 THR A CA 1
ATOM 751 C C . THR A 1 99 ? -17.078 -11.961 -3.834 1 96.81 99 THR A C 1
ATOM 753 O O . THR A 1 99 ? -16.594 -13.07 -3.621 1 96.81 99 THR A O 1
ATOM 756 N N . LEU A 1 100 ? -16.406 -10.836 -3.822 1 97.19 100 LEU A N 1
ATOM 757 C CA . LEU A 1 100 ? -15.055 -10.734 -3.271 1 97.19 100 LEU A CA 1
ATOM 758 C C . LEU A 1 100 ? -15.078 -10.031 -1.917 1 97.19 100 LEU A C 1
ATOM 760 O O . LEU A 1 100 ? -15.555 -8.898 -1.806 1 97.19 100 LEU A O 1
ATOM 764 N N . ARG A 1 101 ? -14.656 -10.695 -0.891 1 97.88 101 ARG A N 1
ATOM 765 C CA . ARG A 1 101 ? -14.469 -10.078 0.418 1 97.88 101 ARG A CA 1
ATOM 766 C C . ARG A 1 101 ? -12.992 -9.844 0.714 1 97.88 101 ARG A C 1
ATOM 768 O O . ARG A 1 101 ? -12.195 -10.781 0.691 1 97.88 101 ARG A O 1
ATOM 775 N N . TRP A 1 102 ? -12.648 -8.594 0.855 1 97.62 102 TRP A N 1
ATOM 776 C CA . TRP A 1 102 ? -11.266 -8.352 1.262 1 97.62 102 TRP A CA 1
ATOM 777 C C . TRP A 1 102 ? -11.203 -7.859 2.705 1 97.62 102 TRP A C 1
ATOM 779 O O . TRP A 1 102 ? -12.055 -7.086 3.145 1 97.62 102 TRP A O 1
ATOM 789 N N . TYR A 1 103 ? -10.289 -8.352 3.453 1 98.5 103 TYR A N 1
ATOM 790 C CA . TYR A 1 103 ? -10.008 -8.031 4.852 1 98.5 103 TYR A CA 1
ATOM 791 C C . TYR A 1 103 ? -8.828 -7.074 4.969 1 98.5 103 TYR A C 1
ATOM 793 O O . TYR A 1 103 ? -7.703 -7.422 4.617 1 98.5 103 TYR A O 1
ATOM 801 N N . ARG A 1 104 ? -9.117 -5.863 5.406 1 98.75 104 ARG A N 1
ATOM 802 C CA . ARG A 1 104 ? -8.07 -4.848 5.512 1 98.75 104 ARG A CA 1
ATOM 803 C C . ARG A 1 104 ? -7.25 -5.043 6.781 1 98.75 104 ARG A C 1
ATOM 805 O O . ARG A 1 104 ? -7.363 -4.262 7.727 1 98.75 104 ARG A O 1
ATOM 812 N N . GLU A 1 105 ? -6.371 -6.047 6.727 1 98.81 105 GLU A N 1
ATOM 813 C CA . GLU A 1 105 ? -5.5 -6.297 7.871 1 98.81 105 GLU A CA 1
ATOM 814 C C . GLU A 1 105 ? -4.566 -5.113 8.117 1 98.81 105 GLU A C 1
ATOM 816 O O . GLU A 1 105 ? -4.246 -4.797 9.266 1 98.81 105 GLU A O 1
ATOM 821 N N . PHE A 1 106 ? -4.145 -4.445 7.059 1 98.88 106 PHE A N 1
ATOM 822 C CA . PHE A 1 106 ? -3.332 -3.234 7.09 1 98.88 106 PHE A CA 1
ATOM 823 C C . PHE A 1 106 ? -3.928 -2.16 6.188 1 98.88 106 PHE A C 1
ATOM 825 O O . PHE A 1 106 ? -4.453 -2.465 5.117 1 98.88 106 PHE A O 1
ATOM 832 N N . SER A 1 107 ? -3.805 -0.93 6.633 1 98.88 107 SER A N 1
ATOM 833 C CA . SER A 1 107 ? -4.375 0.175 5.867 1 98.88 107 SER A CA 1
ATOM 834 C C . SER A 1 107 ? -3.668 1.488 6.188 1 98.88 107 SER A C 1
ATOM 836 O O . SER A 1 107 ? -3.236 1.707 7.32 1 98.88 107 SER A O 1
ATOM 838 N N . GLU A 1 108 ? -3.564 2.314 5.16 1 98.75 108 GLU A N 1
ATOM 839 C CA . GLU A 1 108 ? -3.076 3.664 5.43 1 98.75 108 GLU A CA 1
ATOM 840 C C . GLU A 1 108 ? -4.047 4.434 6.32 1 98.75 108 GLU A C 1
ATOM 842 O O . GLU A 1 108 ? -3.629 5.273 7.125 1 98.75 108 GLU A O 1
ATOM 847 N N . ASP A 1 109 ? -5.34 4.266 6.262 1 98.56 109 ASP A N 1
ATOM 848 C CA . ASP A 1 109 ? -6.336 4.898 7.121 1 98.56 109 ASP A CA 1
ATOM 849 C C . ASP A 1 109 ? -6.504 4.125 8.43 1 98.56 109 ASP A C 1
ATOM 851 O O . ASP A 1 109 ? -7.035 3.01 8.43 1 98.56 109 ASP A O 1
ATOM 855 N N . PRO A 1 110 ? -6.105 4.746 9.492 1 98.5 110 PRO A N 1
ATOM 856 C CA . PRO A 1 110 ? -6.191 4.016 10.766 1 98.5 110 PRO A CA 1
ATOM 857 C C . PRO A 1 110 ? -7.613 3.568 11.094 1 98.5 110 PRO A C 1
ATOM 859 O O . PRO A 1 110 ? -7.801 2.57 11.797 1 98.5 110 PRO A O 1
ATOM 862 N N . ARG A 1 111 ? -8.609 4.188 10.562 1 97.94 111 ARG A N 1
ATOM 863 C CA . ARG A 1 111 ? -10 3.861 10.859 1 97.94 111 ARG A CA 1
ATOM 864 C C . ARG A 1 111 ? -10.422 2.57 10.156 1 97.94 111 ARG A C 1
ATOM 866 O O . ARG A 1 111 ? -11.438 1.971 10.508 1 97.94 111 ARG A O 1
ATOM 873 N N . GLU A 1 112 ? -9.648 2.166 9.188 1 98 112 GLU A N 1
ATOM 874 C CA . GLU A 1 112 ? -10.078 1.064 8.328 1 98 112 GLU A CA 1
ATOM 875 C C . GLU A 1 112 ? -9.344 -0.227 8.68 1 98 112 GLU A C 1
ATOM 877 O O . GLU A 1 112 ? -9.688 -1.298 8.172 1 98 112 GLU A O 1
ATOM 882 N N . VAL A 1 113 ? -8.312 -0.15 9.555 1 98.69 113 VAL A N 1
ATOM 883 C CA . VAL A 1 113 ? -7.574 -1.355 9.922 1 98.69 113 VAL A CA 1
ATOM 884 C C . VAL A 1 113 ? -8.523 -2.357 10.578 1 98.69 113 VAL A C 1
ATOM 886 O O . VAL A 1 113 ? -9.242 -2.012 11.516 1 98.69 113 VAL A O 1
ATOM 889 N N . GLY A 1 114 ? -8.586 -3.582 10.078 1 98.31 114 GLY A N 1
ATOM 890 C CA . GLY A 1 114 ? -9.43 -4.633 10.617 1 98.31 114 GLY A CA 1
ATOM 891 C C . GLY A 1 114 ? -10.812 -4.66 10 1 98.31 114 GLY A C 1
ATOM 892 O O . GLY A 1 114 ? -11.617 -5.547 10.297 1 98.31 114 GLY A O 1
ATOM 893 N N . SER A 1 115 ? -11.109 -3.686 9.109 1 98.06 115 SER A N 1
ATOM 894 C CA . SER A 1 115 ? -12.422 -3.648 8.461 1 98.06 115 SER A CA 1
ATOM 895 C C . SER A 1 115 ? -12.477 -4.613 7.285 1 98.06 115 SER A C 1
ATOM 897 O O . SER A 1 115 ? -11.445 -5.109 6.828 1 98.06 115 SER A O 1
ATOM 899 N N . THR A 1 116 ? -13.695 -4.926 6.891 1 97.56 116 THR A N 1
ATOM 900 C CA . THR A 1 116 ? -13.961 -5.805 5.754 1 97.56 116 THR A CA 1
ATOM 901 C C . THR A 1 116 ? -14.891 -5.129 4.754 1 97.56 116 THR A C 1
ATOM 903 O O . THR A 1 116 ? -15.828 -4.43 5.145 1 97.56 116 THR A O 1
ATOM 906 N N . THR A 1 117 ? -14.617 -5.285 3.541 1 96.19 117 THR A N 1
ATOM 907 C CA . THR A 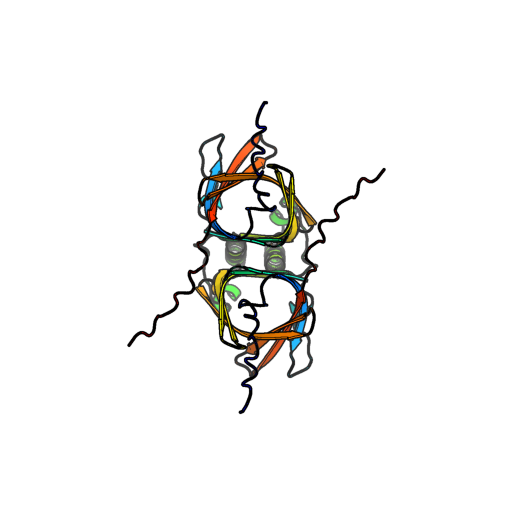1 117 ? -15.516 -4.828 2.486 1 96.19 117 THR A CA 1
ATOM 908 C C . THR A 1 117 ? -15.867 -5.977 1.544 1 96.19 117 THR A C 1
ATOM 910 O O . THR A 1 117 ? -15 -6.773 1.18 1 96.19 117 THR A O 1
ATOM 913 N N . SER A 1 118 ? -17.141 -6.086 1.235 1 96.44 118 SER A N 1
ATOM 914 C CA . SER A 1 118 ? -17.609 -7.02 0.216 1 96.44 118 SER A CA 1
ATOM 915 C C . SER A 1 118 ? -17.875 -6.309 -1.106 1 96.44 118 SER A C 1
ATOM 917 O O . SER A 1 118 ? -18.578 -5.293 -1.143 1 96.44 118 SER A O 1
ATOM 919 N N . LEU A 1 119 ? -17.297 -6.812 -2.121 1 97.44 119 LEU A N 1
ATOM 920 C CA . LEU A 1 119 ? -17.453 -6.273 -3.471 1 97.44 119 LEU A CA 1
ATOM 921 C C . LEU A 1 119 ? -18 -7.332 -4.422 1 97.44 119 LEU A C 1
ATOM 923 O O . LEU A 1 119 ? -17.844 -8.531 -4.176 1 97.44 119 LEU A O 1
ATOM 927 N N . GLN A 1 120 ? -18.641 -6.895 -5.438 1 97.12 120 GLN A N 1
ATOM 928 C CA . GLN A 1 120 ? -18.812 -7.762 -6.598 1 97.12 120 GLN A CA 1
ATOM 929 C C . GLN A 1 120 ? -17.609 -7.695 -7.523 1 97.12 120 GLN A C 1
ATOM 931 O O . GLN A 1 120 ? -16.969 -6.652 -7.641 1 97.12 120 GLN A O 1
ATOM 936 N N . TRP A 1 121 ? -17.312 -8.836 -8.172 1 97 121 TRP A N 1
ATOM 937 C CA . TRP A 1 121 ? -16.203 -8.828 -9.109 1 97 121 TRP A CA 1
ATOM 938 C C . TRP A 1 121 ? -16.562 -9.57 -10.391 1 97 121 TRP A C 1
ATOM 940 O O . TRP A 1 121 ? -17.375 -10.492 -10.375 1 97 121 TRP A O 1
ATOM 950 N N . ARG A 1 122 ? -15.992 -9.062 -11.438 1 96.44 122 ARG A N 1
ATOM 951 C CA . ARG A 1 122 ? -16.078 -9.734 -12.727 1 96.44 122 ARG A CA 1
ATOM 952 C C . ARG A 1 122 ? -14.891 -9.367 -13.617 1 96.44 122 ARG A C 1
ATOM 954 O O . ARG A 1 122 ? -14.211 -8.367 -13.367 1 96.44 122 ARG A O 1
ATOM 961 N N . THR A 1 123 ? -14.68 -10.25 -14.602 1 95.38 123 THR A N 1
ATOM 962 C CA . THR A 1 123 ? -13.648 -9.945 -15.586 1 95.38 123 THR A CA 1
ATOM 963 C C . THR A 1 123 ? -14.266 -9.758 -16.969 1 95.38 123 THR A C 1
ATOM 965 O O . THR A 1 123 ? -15.32 -10.328 -17.266 1 95.38 123 THR A O 1
ATOM 968 N N . ASP A 1 124 ? -13.773 -8.906 -17.688 1 94.31 124 ASP A N 1
ATOM 969 C CA . ASP A 1 124 ? -14.055 -8.68 -19.109 1 94.31 124 ASP A CA 1
ATOM 970 C C . ASP A 1 124 ? -12.766 -8.555 -19.906 1 94.31 124 ASP A C 1
ATOM 972 O O . ASP A 1 124 ? -12.188 -7.469 -20 1 94.31 124 ASP A O 1
ATOM 976 N N . GLY A 1 125 ? -12.352 -9.688 -20.531 1 93.5 125 GLY A N 1
ATOM 977 C CA . GLY A 1 125 ? -11.023 -9.703 -21.125 1 93.5 125 GLY A CA 1
ATOM 978 C C . GLY A 1 125 ? -9.914 -9.508 -20.109 1 93.5 125 GLY A C 1
ATOM 979 O O . GLY A 1 125 ? -9.836 -10.25 -19.125 1 93.5 125 GLY A O 1
ATOM 980 N N . ASP A 1 126 ? -9.164 -8.453 -20.344 1 94.44 126 ASP A N 1
ATOM 981 C CA . ASP A 1 126 ? -8.055 -8.195 -19.438 1 94.44 126 ASP A CA 1
ATOM 982 C C . ASP A 1 126 ? -8.469 -7.242 -18.328 1 94.44 126 ASP A C 1
ATOM 984 O O . ASP A 1 126 ? -7.645 -6.832 -17.516 1 94.44 126 ASP A O 1
ATOM 988 N N . LEU A 1 127 ? -9.773 -6.977 -18.328 1 96.75 127 LEU A N 1
ATOM 989 C CA . LEU A 1 127 ? -10.242 -6.039 -17.312 1 96.75 127 LEU A CA 1
ATOM 990 C C . LEU A 1 127 ? -10.789 -6.781 -16.094 1 96.75 127 LEU A C 1
ATOM 992 O O . LEU A 1 127 ? -11.453 -7.809 -16.234 1 96.75 127 LEU A O 1
ATOM 996 N N . LEU A 1 128 ? -10.477 -6.309 -14.969 1 97.31 128 LEU A N 1
ATOM 997 C CA . LEU A 1 128 ? -11.102 -6.645 -13.695 1 97.31 128 LEU A CA 1
ATOM 998 C C . LEU A 1 128 ? -12 -5.512 -13.211 1 97.31 128 LEU A C 1
ATOM 1000 O O . LEU A 1 128 ? -11.547 -4.371 -13.086 1 97.31 128 LEU A O 1
ATOM 1004 N N . ILE A 1 129 ? -13.234 -5.801 -13.008 1 97.56 129 ILE A N 1
ATOM 1005 C CA . ILE A 1 129 ? -14.148 -4.781 -12.516 1 97.56 129 ILE A CA 1
ATOM 1006 C C . ILE A 1 129 ? -14.617 -5.148 -11.109 1 97.56 129 ILE A C 1
ATOM 1008 O O . ILE A 1 129 ? -15.195 -6.219 -10.898 1 97.56 129 ILE A O 1
ATOM 1012 N N . LEU A 1 130 ? -14.352 -4.324 -10.172 1 97.81 130 LEU A N 1
ATOM 1013 C CA . LEU A 1 130 ? -14.836 -4.41 -8.797 1 97.81 130 LEU A CA 1
ATOM 1014 C C . LEU A 1 130 ? -15.953 -3.408 -8.555 1 97.81 130 LEU A C 1
ATOM 1016 O O . LEU A 1 130 ? -15.797 -2.217 -8.82 1 97.81 130 LEU A O 1
ATOM 1020 N N . SER A 1 131 ? -17.016 -3.902 -8.023 1 97.25 131 SER A N 1
ATOM 1021 C CA . SER A 1 131 ? -18.172 -3.02 -7.828 1 97.25 131 SER A CA 1
ATOM 1022 C C . SER A 1 131 ? -18.594 -2.973 -6.367 1 97.25 131 SER A C 1
ATOM 1024 O O . SER A 1 131 ? -18.562 -3.992 -5.672 1 97.25 131 SER A O 1
ATOM 1026 N N . PHE A 1 132 ? -18.969 -1.766 -5.918 1 95.25 132 PHE A N 1
ATOM 1027 C CA . PHE A 1 132 ? -19.469 -1.599 -4.559 1 95.25 132 PHE A CA 1
ATOM 1028 C C . PHE A 1 132 ? -20.562 -0.531 -4.508 1 95.25 132 PHE A C 1
ATOM 1030 O O . PHE A 1 132 ? -20.641 0.317 -5.398 1 95.25 132 PHE A O 1
ATOM 1037 N N . THR A 1 133 ? -21.375 -0.682 -3.521 1 91.31 133 THR A N 1
ATOM 1038 C CA . THR A 1 133 ? -22.484 0.251 -3.293 1 91.31 133 THR A CA 1
ATOM 1039 C C . THR A 1 133 ? -22.312 0.953 -1.947 1 91.31 133 THR A C 1
ATOM 1041 O O . THR A 1 133 ? -21.953 0.325 -0.954 1 91.31 133 THR A O 1
ATOM 1044 N N . LEU A 1 134 ? -22.531 2.27 -1.958 1 87 134 LEU A N 1
ATOM 1045 C CA . LEU A 1 134 ? -22.484 3.041 -0.721 1 87 134 LEU A CA 1
ATOM 1046 C C . LEU A 1 134 ? -23.875 3.117 -0.081 1 87 134 LEU A C 1
ATOM 1048 O O . LEU A 1 134 ? -24.875 2.764 -0.71 1 87 134 LEU A O 1
ATOM 1052 N N . GLY A 1 135 ? -23.859 3.539 1.139 1 84.62 135 GLY A N 1
ATOM 1053 C CA . GLY A 1 135 ? -25.094 3.609 1.904 1 84.62 135 GLY A CA 1
ATOM 1054 C C . GLY A 1 135 ? -26.141 4.504 1.268 1 84.62 135 GLY A C 1
ATOM 1055 O O . GLY A 1 135 ? -27.344 4.273 1.424 1 84.62 135 GLY A O 1
ATOM 1056 N N . ASN A 1 136 ? -25.75 5.5 0.554 1 86.5 136 ASN A N 1
ATOM 1057 C CA . ASN A 1 136 ? -26.672 6.445 -0.078 1 86.5 136 ASN A CA 1
ATOM 1058 C C . ASN A 1 136 ? -27.25 5.883 -1.373 1 86.5 136 ASN A C 1
ATOM 1060 O O . ASN A 1 136 ? -27.984 6.57 -2.08 1 86.5 136 ASN A O 1
ATOM 1064 N N . GLY A 1 137 ? -26.891 4.684 -1.746 1 85.44 137 GLY A N 1
ATOM 1065 C CA . GLY A 1 137 ? -27.422 4.023 -2.932 1 85.44 137 GLY A CA 1
ATOM 1066 C C . GLY A 1 137 ? -26.516 4.172 -4.145 1 85.44 137 GLY A C 1
ATOM 1067 O O . GLY A 1 137 ? -26.75 3.541 -5.176 1 85.44 137 GLY A O 1
ATOM 1068 N N . ASP A 1 138 ? -25.484 4.992 -4.059 1 88.62 138 ASP A N 1
ATOM 1069 C CA . ASP A 1 138 ? -24.547 5.121 -5.172 1 88.62 138 ASP A CA 1
ATOM 1070 C C . ASP A 1 138 ? -23.781 3.818 -5.402 1 88.62 138 ASP A C 1
ATOM 1072 O O . ASP A 1 138 ? -23.391 3.148 -4.445 1 88.62 138 ASP A O 1
ATOM 1076 N N . ARG A 1 139 ? -23.719 3.506 -6.691 1 92.25 139 ARG A N 1
ATOM 1077 C CA . ARG A 1 139 ? -22.969 2.316 -7.082 1 92.25 139 ARG A CA 1
ATOM 1078 C C . ARG A 1 139 ? -21.766 2.688 -7.938 1 92.25 139 ARG A C 1
ATOM 1080 O O . ARG A 1 139 ? -21.859 3.514 -8.844 1 92.25 139 ARG A O 1
ATOM 1087 N N . TYR A 1 140 ? -20.656 2.027 -7.633 1 94.69 140 TYR A N 1
ATOM 1088 C CA . TYR A 1 140 ? -19.422 2.359 -8.336 1 94.69 140 TYR A CA 1
ATOM 1089 C C . TYR A 1 140 ? -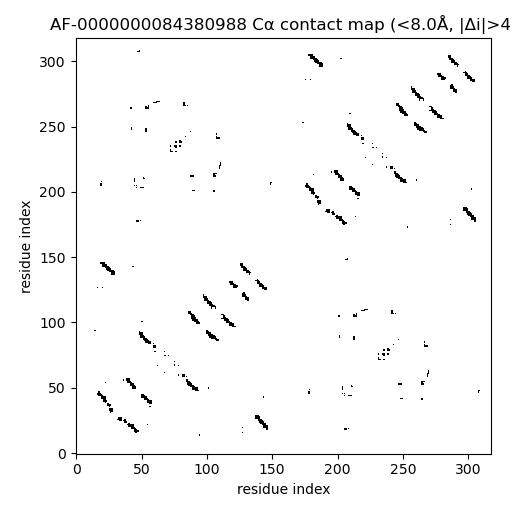18.828 1.125 -9 1 94.69 140 TYR A C 1
ATOM 1091 O O . TYR A 1 140 ? -18.875 0.023 -8.453 1 94.69 140 TYR A O 1
ATOM 1099 N N . ASP A 1 141 ? -18.297 1.326 -10.219 1 95.88 141 ASP A N 1
ATOM 1100 C CA . ASP A 1 141 ? -17.422 0.36 -10.867 1 95.88 141 ASP A CA 1
ATOM 1101 C C . ASP A 1 141 ? -15.969 0.834 -10.844 1 95.88 141 ASP A C 1
ATOM 1103 O O . ASP A 1 141 ? -15.648 1.905 -11.359 1 95.88 141 ASP A O 1
ATOM 1107 N N . TRP A 1 142 ? -15.227 0.032 -10.156 1 97.25 142 TRP A N 1
ATOM 1108 C CA . TRP A 1 142 ? -13.781 0.228 -10.125 1 97.25 142 TRP A CA 1
ATOM 1109 C C . TRP A 1 142 ? -13.078 -0.713 -11.094 1 97.25 142 TRP A C 1
ATOM 1111 O O . TRP A 1 142 ? -12.977 -1.915 -10.844 1 97.25 142 TRP A O 1
ATOM 1121 N N . THR A 1 143 ? -12.508 -0.109 -12.18 1 97.12 143 THR A N 1
ATOM 1122 C CA . THR A 1 143 ? -11.984 -0.919 -13.273 1 97.12 143 THR A CA 1
ATOM 1123 C C . THR A 1 143 ? -10.461 -0.965 -13.227 1 97.12 143 THR A C 1
ATOM 1125 O O . THR A 1 143 ? -9.805 0.065 -13.055 1 97.12 143 THR A O 1
ATOM 1128 N N . TRP A 1 144 ? -10 -2.186 -13.422 1 97.75 144 TRP A N 1
ATOM 1129 C CA . TRP A 1 144 ? -8.57 -2.459 -13.43 1 97.75 144 TRP A CA 1
ATOM 1130 C C . TRP A 1 144 ? -8.172 -3.258 -14.664 1 97.75 144 TRP A C 1
ATOM 1132 O O . TRP A 1 144 ? -8.938 -4.098 -15.141 1 97.75 144 TRP A O 1
ATOM 1142 N N . ARG A 1 145 ? -6.926 -3.037 -15.133 1 97.62 145 ARG A N 1
ATOM 1143 C CA . ARG A 1 145 ? -6.434 -3.789 -16.281 1 97.62 145 ARG A CA 1
ATOM 1144 C C . ARG A 1 145 ? -5.273 -4.695 -15.891 1 97.62 145 ARG A C 1
ATOM 1146 O O . ARG A 1 145 ? -4.293 -4.238 -15.297 1 97.62 145 ARG A O 1
ATOM 1153 N N . ARG A 1 146 ? -5.434 -5.949 -16.219 1 96.88 146 ARG A N 1
ATOM 1154 C CA . ARG A 1 146 ? -4.414 -6.941 -15.914 1 96.88 146 ARG A CA 1
ATOM 1155 C C . ARG A 1 146 ? -3.113 -6.648 -16.656 1 96.88 146 ARG A C 1
ATOM 1157 O O . ARG A 1 146 ? -3.127 -6.375 -17.859 1 96.88 146 ARG A O 1
ATOM 1164 N N . ARG A 1 147 ? -1.992 -6.648 -15.828 1 95.31 147 ARG A N 1
ATOM 1165 C CA . ARG A 1 147 ? -0.677 -6.523 -16.438 1 95.31 147 ARG A CA 1
ATOM 1166 C C . ARG A 1 147 ? -0.234 -7.844 -17.062 1 95.31 147 ARG A C 1
ATOM 1168 O O . ARG A 1 147 ? -0.525 -8.914 -16.531 1 95.31 147 ARG A O 1
ATOM 1175 N N . SER A 1 148 ? 0.236 -7.707 -18.281 1 75.5 148 SER A N 1
ATOM 1176 C CA . SER A 1 148 ? 0.803 -8.914 -18.875 1 75.5 148 SER A CA 1
ATOM 1177 C C . SER A 1 148 ? 2.033 -9.383 -18.109 1 75.5 148 SER A C 1
ATOM 1179 O O . SER A 1 148 ? 2.75 -8.57 -17.516 1 75.5 148 SER A O 1
ATOM 1181 N N . ALA A 1 149 ? 2.039 -10.562 -17.656 1 58.84 149 ALA A N 1
ATOM 1182 C CA . ALA A 1 149 ? 3.268 -11.062 -17.047 1 58.84 149 ALA A CA 1
ATOM 1183 C C . ALA A 1 149 ? 4.492 -10.633 -17.844 1 58.84 149 ALA A C 1
ATOM 1185 O O . ALA A 1 149 ? 4.449 -10.586 -19.078 1 58.84 149 ALA A O 1
ATOM 1186 N N . ALA A 1 150 ? 5.277 -9.75 -17.406 1 49.34 150 ALA A N 1
ATOM 1187 C CA . ALA A 1 150 ? 6.484 -9.406 -18.156 1 49.34 150 ALA A CA 1
ATOM 1188 C C . ALA A 1 150 ? 7.035 -10.617 -18.891 1 49.34 150 ALA A C 1
ATOM 1190 O O . ALA A 1 150 ? 7.145 -11.703 -18.328 1 49.34 150 ALA A O 1
ATOM 1191 N N . GLU A 1 151 ? 6.664 -10.773 -20.078 1 42.19 151 GLU A N 1
ATOM 1192 C CA . GLU A 1 151 ? 7.41 -11.758 -20.859 1 42.19 151 GLU A CA 1
ATOM 1193 C C . GLU A 1 151 ? 8.898 -11.711 -20.531 1 42.19 151 GLU A C 1
ATOM 1195 O O . GLU A 1 151 ? 9.492 -10.625 -20.469 1 42.19 151 GLU A O 1
ATOM 1200 N N . ALA A 1 152 ? 9.414 -12.664 -19.719 1 41.94 152 ALA A N 1
ATOM 1201 C CA . ALA A 1 152 ? 10.867 -12.805 -19.641 1 41.94 152 ALA A CA 1
ATOM 1202 C C . ALA A 1 152 ? 11.508 -12.602 -21.016 1 41.94 152 ALA A C 1
ATOM 1204 O O . ALA A 1 152 ? 11.188 -13.32 -21.969 1 41.94 152 ALA A O 1
ATOM 1205 N N . THR A 1 153 ? 11.703 -11.422 -21.391 1 34.56 153 THR A N 1
ATOM 1206 C CA . THR A 1 153 ? 12.422 -11.281 -22.656 1 34.56 153 THR A CA 1
ATOM 1207 C C . THR A 1 153 ? 13.688 -12.133 -22.656 1 34.56 153 THR A C 1
ATOM 1209 O O . THR A 1 153 ? 14.57 -11.938 -21.828 1 34.56 153 THR A O 1
ATOM 1212 N N . ALA A 1 154 ? 13.727 -13.477 -22.859 1 38.34 154 ALA A N 1
ATOM 1213 C CA . ALA A 1 154 ? 14.867 -14.297 -23.234 1 38.34 154 ALA A CA 1
ATOM 1214 C C . ALA A 1 154 ? 15.656 -13.664 -24.375 1 38.34 154 ALA A C 1
ATOM 1216 O O . ALA A 1 154 ? 15.148 -13.539 -25.484 1 38.34 154 ALA A O 1
ATOM 1217 N N . ASP A 1 155 ? 16.516 -12.68 -24.031 1 34.47 155 ASP A N 1
ATOM 1218 C CA . ASP A 1 155 ? 17.5 -12.359 -25.047 1 34.47 155 ASP A CA 1
ATOM 1219 C C . ASP A 1 155 ? 18.094 -13.625 -25.656 1 34.47 155 ASP A C 1
ATOM 1221 O O . ASP A 1 155 ? 18.719 -14.422 -24.969 1 34.47 155 ASP A O 1
ATOM 1225 N N . ASP A 1 156 ? 17.531 -14.281 -26.594 1 34.12 156 ASP A N 1
ATOM 1226 C CA . ASP A 1 156 ? 18.172 -15.164 -27.547 1 34.12 156 ASP A CA 1
ATOM 1227 C C . ASP A 1 156 ? 19.469 -14.547 -28.078 1 34.12 156 ASP A C 1
ATOM 1229 O O . ASP A 1 156 ? 19.438 -13.57 -28.828 1 34.12 156 ASP A O 1
ATOM 1233 N N . ASP A 1 157 ? 20.516 -14.594 -27.266 1 35.53 157 ASP A N 1
ATOM 1234 C CA . ASP A 1 157 ? 21.859 -14.383 -27.797 1 35.53 157 ASP A CA 1
ATOM 1235 C C . ASP A 1 157 ? 22.141 -15.352 -28.953 1 35.53 157 ASP A C 1
ATOM 1237 O O . ASP A 1 157 ? 22.641 -16.453 -28.734 1 35.53 157 ASP A O 1
ATOM 1241 N N . SER A 1 158 ? 21.344 -15.633 -29.875 1 29.52 158 SER A N 1
ATOM 1242 C CA . SER A 1 158 ? 21.828 -16.297 -31.078 1 29.52 158 SER A CA 1
ATOM 1243 C C . SER A 1 158 ? 22.875 -15.461 -31.797 1 29.52 158 SER A C 1
ATOM 1245 O O . SER A 1 158 ? 23.328 -15.836 -32.875 1 29.52 158 SER A O 1
ATOM 1247 N N . LYS A 1 159 ? 23.75 -14.469 -31.453 1 23.48 159 LYS A N 1
ATOM 1248 C CA . LYS A 1 159 ? 24.844 -14.234 -32.406 1 23.48 159 LYS A CA 1
ATOM 1249 C C . LYS A 1 159 ? 25.984 -15.219 -32.188 1 23.48 159 LYS A C 1
ATOM 1251 O O . LYS A 1 159 ? 26.297 -15.578 -31.062 1 23.48 159 LYS A O 1
ATOM 1256 N N . MET B 1 1 ? 34.344 -46.281 -17 1 27.28 1 MET B N 1
ATOM 1257 C CA . MET B 1 1 ? 33.156 -45.656 -17.562 1 27.28 1 MET B CA 1
ATOM 1258 C C . MET B 1 1 ? 32.469 -44.75 -16.547 1 27.28 1 MET B C 1
ATOM 1260 O O . MET B 1 1 ? 32 -45.219 -15.516 1 27.28 1 MET B O 1
ATOM 1264 N N . LEU B 1 2 ? 32.875 -43.406 -16.406 1 27.91 2 LEU B N 1
ATOM 1265 C CA . LEU B 1 2 ? 32.594 -42.469 -15.328 1 27.91 2 LEU B CA 1
ATOM 1266 C C . LEU B 1 2 ? 31.172 -41.938 -15.414 1 27.91 2 LEU B C 1
ATOM 1268 O O . LEU B 1 2 ? 30.797 -41.344 -16.422 1 27.91 2 LEU B O 1
ATOM 1272 N N . ALA B 1 3 ? 30.203 -42.656 -14.812 1 31.89 3 ALA B N 1
ATOM 1273 C CA . ALA B 1 3 ? 28.781 -42.344 -14.805 1 31.89 3 ALA B CA 1
ATOM 1274 C C . ALA B 1 3 ? 28.547 -40.906 -14.328 1 31.89 3 ALA B C 1
ATOM 1276 O O . ALA B 1 3 ? 28.906 -40.562 -13.203 1 31.89 3 ALA B O 1
ATOM 1277 N N . GLY B 1 4 ? 28.531 -39.969 -15.281 1 29.98 4 GLY B N 1
ATOM 1278 C CA . GLY B 1 4 ? 28.297 -38.562 -14.961 1 29.98 4 GLY B CA 1
ATOM 1279 C C . GLY B 1 4 ? 26.953 -38.312 -14.32 1 29.98 4 GLY B C 1
ATOM 1280 O O . GLY B 1 4 ? 25.906 -38.656 -14.891 1 29.98 4 GLY B O 1
ATOM 1281 N N . VAL B 1 5 ? 26.859 -38.438 -13.023 1 31.47 5 VAL B N 1
ATOM 1282 C CA . VAL B 1 5 ? 25.641 -38.125 -12.289 1 31.47 5 VAL B CA 1
ATOM 1283 C C . VAL B 1 5 ? 25.156 -36.719 -12.633 1 31.47 5 VAL B C 1
ATOM 1285 O O . VAL B 1 5 ? 25.875 -35.75 -12.391 1 31.47 5 VAL B O 1
ATOM 1288 N N . PHE B 1 6 ? 24.422 -36.562 -13.727 1 28.19 6 PHE B N 1
ATOM 1289 C CA . PHE B 1 6 ? 23.781 -35.281 -14.023 1 28.19 6 PHE B CA 1
ATOM 1290 C C . PHE B 1 6 ? 22.844 -34.875 -12.891 1 28.19 6 PHE B C 1
ATOM 1292 O O . PHE B 1 6 ? 21.906 -35.594 -12.562 1 28.19 6 PHE B O 1
ATOM 1299 N N . ALA B 1 7 ? 23.422 -34.219 -11.922 1 29.59 7 ALA B N 1
ATOM 1300 C CA . ALA B 1 7 ? 22.547 -33.625 -10.922 1 29.59 7 ALA B CA 1
ATOM 1301 C C . ALA B 1 7 ? 21.422 -32.812 -11.586 1 29.59 7 ALA B C 1
ATOM 1303 O O . ALA B 1 7 ? 21.688 -31.984 -12.453 1 29.59 7 ALA B O 1
ATOM 1304 N N . LEU B 1 8 ? 20.328 -33.344 -11.766 1 27.88 8 LEU B N 1
ATOM 1305 C CA . LEU B 1 8 ? 19.125 -32.625 -12.172 1 27.88 8 LEU B CA 1
ATOM 1306 C C . LEU B 1 8 ? 19.031 -31.297 -11.453 1 27.88 8 LEU B C 1
ATOM 1308 O O . LEU B 1 8 ? 19.016 -31.25 -10.219 1 27.88 8 LEU B O 1
ATOM 1312 N N . THR B 1 9 ? 19.688 -30.25 -11.914 1 28.77 9 THR B N 1
ATOM 1313 C CA . THR B 1 9 ? 19.469 -28.875 -11.492 1 28.77 9 THR B CA 1
ATOM 1314 C C . THR B 1 9 ? 17.984 -28.562 -11.398 1 28.77 9 THR B C 1
ATOM 1316 O O . THR B 1 9 ? 17.25 -28.719 -12.375 1 28.77 9 THR B O 1
ATOM 1319 N N . SER B 1 10 ? 17.281 -29.125 -10.445 1 31.02 10 SER B N 1
ATOM 1320 C CA . SER B 1 10 ? 15.93 -28.641 -10.242 1 31.02 10 SER B CA 1
ATOM 1321 C C . SER B 1 10 ? 15.805 -27.172 -10.617 1 31.02 10 SER B C 1
ATOM 1323 O O . SER B 1 10 ? 16.625 -26.344 -10.211 1 31.02 10 SER B O 1
ATOM 1325 N N . SER B 1 11 ? 15.461 -26.828 -11.781 1 31.03 11 SER B N 1
ATOM 1326 C CA . SER B 1 11 ? 15.117 -25.469 -12.195 1 31.03 11 SER B CA 1
ATOM 1327 C C . SER B 1 11 ? 14.391 -24.719 -11.078 1 31.03 11 SER B C 1
ATOM 1329 O O . SER B 1 11 ? 13.273 -25.078 -10.703 1 31.03 11 SER B O 1
ATOM 1331 N N . VAL B 1 12 ? 14.961 -24.516 -9.898 1 33.72 12 VAL B N 1
ATOM 1332 C CA . VAL B 1 12 ? 14.414 -23.469 -9.055 1 33.72 12 VAL B CA 1
ATOM 1333 C C . VAL B 1 12 ? 13.664 -22.453 -9.914 1 33.72 12 VAL B C 1
ATOM 1335 O O . VAL B 1 12 ? 14.25 -21.812 -10.789 1 33.72 12 VAL B O 1
ATOM 1338 N N . ASN B 1 13 ? 12.68 -22.859 -10.688 1 37.97 13 ASN B N 1
ATOM 1339 C CA . ASN B 1 13 ? 11.898 -21.812 -11.344 1 37.97 13 ASN B CA 1
ATOM 1340 C C . ASN B 1 13 ? 12.109 -20.453 -10.664 1 37.97 13 ASN B C 1
ATOM 1342 O O . ASN B 1 13 ? 12.297 -20.391 -9.453 1 37.97 13 ASN B O 1
ATOM 1346 N N . ALA B 1 14 ? 12.398 -19.328 -11.273 1 41.81 14 ALA B N 1
ATOM 1347 C CA . ALA B 1 14 ? 12.695 -18.016 -10.727 1 41.81 14 ALA B CA 1
ATOM 1348 C C . ALA B 1 14 ? 12.07 -17.828 -9.352 1 41.81 14 ALA B C 1
ATOM 1350 O O . ALA B 1 14 ? 12.758 -17.453 -8.398 1 41.81 14 ALA B O 1
ATOM 1351 N N . ALA B 1 15 ? 11.109 -16.891 -8.836 1 52.19 15 ALA B N 1
ATOM 1352 C CA . ALA B 1 15 ? 11.57 -15.922 -7.836 1 52.19 15 ALA B CA 1
ATOM 1353 C C . ALA B 1 15 ? 11.367 -16.469 -6.422 1 52.19 15 ALA B C 1
ATOM 1355 O O . ALA B 1 15 ? 11.812 -15.859 -5.449 1 52.19 15 ALA B O 1
ATOM 1356 N N . GLY B 1 16 ? 11.25 -17.938 -6.285 1 81.31 16 GLY B N 1
ATOM 1357 C CA . GLY B 1 16 ? 11.195 -18.344 -4.891 1 81.31 16 GLY B CA 1
ATOM 1358 C C . GLY B 1 16 ? 10.648 -17.266 -3.973 1 81.31 16 GLY B C 1
ATOM 1359 O O . GLY B 1 16 ? 10.219 -17.547 -2.852 1 81.31 16 GLY B O 1
ATOM 1360 N N . ILE B 1 17 ? 10.617 -16.219 -4.434 1 92.25 17 ILE B N 1
ATOM 1361 C CA . ILE B 1 17 ? 10.258 -15.102 -3.566 1 92.25 17 ILE B CA 1
ATOM 1362 C C . ILE B 1 17 ? 8.75 -14.875 -3.607 1 92.25 17 ILE B C 1
ATOM 1364 O O . ILE B 1 17 ? 8.188 -14.203 -2.74 1 92.25 17 ILE B O 1
ATOM 1368 N N . ASP B 1 18 ? 8.016 -15.539 -4.578 1 92.25 18 ASP B N 1
ATOM 1369 C CA . ASP B 1 18 ? 6.578 -15.305 -4.688 1 92.25 18 ASP B CA 1
ATOM 1370 C C . ASP B 1 18 ? 5.852 -15.742 -3.42 1 92.25 18 ASP B C 1
ATOM 1372 O O . ASP B 1 18 ? 6.113 -16.828 -2.891 1 92.25 18 ASP B O 1
ATOM 1376 N N . GLY B 1 19 ? 5.004 -14.93 -2.898 1 94.5 19 GLY B N 1
ATOM 1377 C CA . GLY B 1 19 ? 4.258 -15.203 -1.68 1 94.5 19 GLY B CA 1
ATOM 1378 C C . GLY B 1 19 ? 3.891 -13.945 -0.909 1 94.5 19 GLY B C 1
ATOM 1379 O O . GLY B 1 19 ? 4.156 -12.836 -1.362 1 94.5 19 GLY B O 1
ATOM 1380 N N . ALA B 1 20 ? 3.137 -14.148 0.15 1 97.38 20 ALA B N 1
ATOM 1381 C CA . ALA B 1 20 ? 2.803 -13.102 1.114 1 97.38 20 ALA B CA 1
ATOM 1382 C C . ALA B 1 20 ? 3.602 -13.266 2.402 1 97.38 20 ALA B C 1
ATOM 1384 O O . ALA B 1 20 ? 3.807 -14.391 2.873 1 97.38 20 ALA B O 1
ATOM 1385 N N . TYR B 1 21 ? 4.059 -12.18 2.912 1 97.75 21 TYR B N 1
ATOM 1386 C CA . TYR B 1 21 ? 4.953 -12.203 4.062 1 97.75 21 TYR B CA 1
ATOM 1387 C C . TYR B 1 21 ? 4.512 -11.203 5.121 1 97.75 21 TYR B C 1
ATOM 1389 O O . TYR B 1 21 ? 4.203 -10.055 4.805 1 97.75 21 TYR B O 1
ATOM 1397 N N . ASP B 1 22 ? 4.512 -11.648 6.395 1 97.94 22 ASP B N 1
ATOM 1398 C CA . ASP B 1 22 ? 4.305 -10.742 7.52 1 97.94 22 ASP B CA 1
ATOM 1399 C C . ASP B 1 22 ? 5.617 -10.078 7.934 1 97.94 22 ASP B C 1
ATOM 1401 O O . ASP B 1 22 ? 6.66 -10.734 7.996 1 97.94 22 ASP B O 1
ATOM 1405 N N . ARG B 1 23 ? 5.512 -8.789 8.219 1 98 23 ARG B N 1
ATOM 1406 C CA . ARG B 1 23 ? 6.691 -8.125 8.758 1 98 23 ARG B CA 1
ATOM 1407 C C . ARG B 1 23 ? 7.066 -8.703 10.125 1 98 23 ARG B C 1
ATOM 1409 O O . ARG B 1 23 ? 6.203 -8.898 10.977 1 98 23 ARG B O 1
ATOM 1416 N N . VAL B 1 24 ? 8.344 -8.961 10.32 1 96.75 24 VAL B N 1
ATOM 1417 C CA . VAL B 1 24 ? 8.805 -9.5 11.594 1 96.75 24 VAL B CA 1
ATOM 1418 C C . VAL B 1 24 ? 9.648 -8.453 12.32 1 96.75 24 VAL B C 1
ATOM 1420 O O . VAL B 1 24 ? 9.406 -8.156 13.492 1 96.75 24 VAL B O 1
ATOM 1423 N N . SER B 1 25 ? 10.656 -7.898 11.617 1 95.06 25 SER B N 1
ATOM 1424 C CA . SER B 1 25 ? 11.547 -6.98 12.32 1 95.06 25 SER B CA 1
ATOM 1425 C C . SER B 1 25 ? 12.375 -6.156 11.336 1 95.06 25 SER B C 1
ATOM 1427 O O . SER B 1 25 ? 12.453 -6.488 10.148 1 95.06 25 SER B O 1
ATOM 1429 N N . LEU B 1 26 ? 12.961 -5.102 11.852 1 95.25 26 LEU B N 1
ATOM 1430 C CA . LEU B 1 26 ? 13.984 -4.273 11.219 1 95.25 26 LE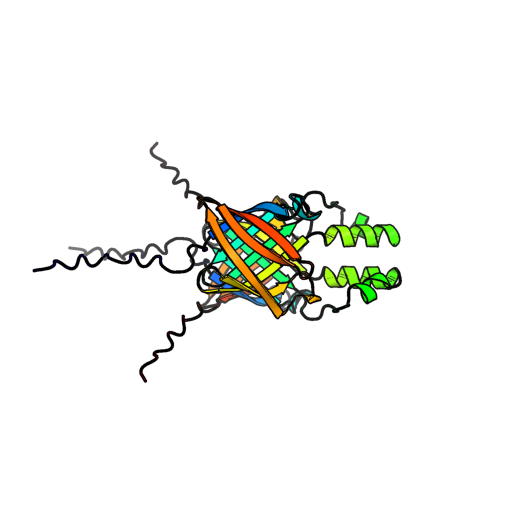U B CA 1
ATOM 1431 C C . LEU B 1 26 ? 15.125 -3.988 12.188 1 95.25 26 LEU B C 1
ATOM 1433 O O . LEU B 1 26 ? 14.93 -3.332 13.219 1 95.25 26 LEU B O 1
ATOM 1437 N N . ILE B 1 27 ? 16.312 -4.445 11.875 1 93.12 27 ILE B N 1
ATOM 1438 C CA . ILE B 1 27 ? 17.422 -4.352 12.828 1 93.12 27 ILE B CA 1
ATOM 1439 C C . ILE B 1 27 ? 18.641 -3.734 12.148 1 93.12 27 ILE B C 1
ATOM 1441 O O . ILE B 1 27 ? 18.969 -4.094 11.016 1 93.12 27 ILE B O 1
ATOM 1445 N N . ASN B 1 28 ? 19.203 -2.789 12.789 1 92.38 28 ASN B N 1
ATOM 1446 C CA . ASN B 1 28 ? 20.547 -2.35 12.398 1 92.38 28 ASN B CA 1
ATOM 1447 C C . ASN B 1 28 ? 21.594 -3.383 12.773 1 92.38 28 ASN B C 1
ATOM 1449 O O . ASN B 1 28 ? 21.906 -3.568 13.953 1 92.38 28 ASN B O 1
ATOM 1453 N N . VAL B 1 29 ? 22.125 -3.992 11.742 1 88.81 29 VAL B N 1
ATOM 1454 C CA . VAL B 1 29 ? 23.016 -5.129 11.977 1 88.81 29 VAL B CA 1
ATOM 1455 C C . VAL B 1 29 ? 24.359 -4.641 12.492 1 88.81 29 VAL B C 1
ATOM 1457 O O . VAL B 1 29 ? 25.062 -5.363 13.211 1 88.81 29 VAL B O 1
ATOM 1460 N N . ARG B 1 30 ? 24.719 -3.369 12.164 1 85.12 30 ARG B N 1
ATOM 1461 C CA . ARG B 1 30 ? 25.984 -2.82 12.641 1 85.12 30 ARG B CA 1
ATOM 1462 C C . ARG B 1 30 ? 25.906 -2.496 14.133 1 85.12 30 ARG B C 1
ATOM 1464 O O . ARG B 1 30 ? 26.828 -2.836 14.891 1 85.12 30 ARG B O 1
ATOM 1471 N N . THR B 1 31 ? 24.891 -1.912 14.586 1 83.5 31 THR B N 1
ATOM 1472 C CA . THR B 1 31 ? 24.797 -1.423 15.953 1 83.5 31 THR B CA 1
ATOM 1473 C C . THR B 1 31 ? 23.969 -2.375 16.812 1 83.5 31 THR B C 1
ATOM 1475 O O . THR B 1 31 ? 24.062 -2.338 18.047 1 83.5 31 THR B O 1
ATOM 1478 N N . GLY B 1 32 ? 23.234 -3.201 16.234 1 79.94 32 GLY B N 1
ATOM 1479 C CA . GLY B 1 32 ? 22.297 -4.07 16.938 1 79.94 32 GLY B CA 1
ATOM 1480 C C . GLY B 1 32 ? 21.047 -3.348 17.406 1 79.94 32 GLY B C 1
ATOM 1481 O O . GLY B 1 32 ? 20.188 -3.943 18.062 1 79.94 32 GLY B O 1
ATOM 1482 N N . GLU B 1 33 ? 20.906 -2.086 17 1 78.88 33 GLU B N 1
ATOM 1483 C CA . GLU B 1 33 ? 19.797 -1.259 17.469 1 78.88 33 GLU B CA 1
ATOM 1484 C C . GLU B 1 33 ? 18.578 -1.39 16.562 1 78.88 33 GLU B C 1
ATOM 1486 O O . GLU B 1 33 ? 18.703 -1.764 15.398 1 78.88 33 GLU B O 1
ATOM 1491 N N . PHE B 1 34 ? 17.422 -1.18 17.266 1 78.31 34 PHE B N 1
ATOM 1492 C CA . PHE B 1 34 ? 16.156 -1.143 16.547 1 78.31 34 PHE B CA 1
ATOM 1493 C C . PHE B 1 34 ? 15.766 0.29 16.203 1 78.31 34 PHE B C 1
ATOM 1495 O O . PHE B 1 34 ? 15.766 1.166 17.078 1 78.31 34 PHE B O 1
ATOM 1502 N N . PRO B 1 35 ? 15.57 0.51 14.914 1 77.88 35 PRO B N 1
ATOM 1503 C CA . PRO B 1 35 ? 15.117 1.859 14.57 1 77.88 35 PRO B CA 1
ATOM 1504 C C . PRO B 1 35 ? 13.664 2.119 14.969 1 77.88 35 PRO B C 1
ATOM 1506 O O . PRO B 1 35 ? 12.961 1.198 15.398 1 77.88 35 PRO B O 1
ATOM 1509 N N . GLU B 1 36 ? 13.219 3.369 14.93 1 71.12 36 GLU B N 1
ATOM 1510 C CA . GLU B 1 36 ? 11.867 3.803 15.273 1 71.12 36 GLU B CA 1
ATOM 1511 C C . GLU B 1 36 ? 10.82 2.979 14.531 1 71.12 36 GLU B C 1
ATOM 1513 O O . GLU B 1 36 ? 9.766 2.656 15.094 1 71.12 36 GLU B O 1
ATOM 1518 N N . ALA B 1 37 ? 11.125 2.625 13.375 1 76.06 37 ALA B N 1
ATOM 1519 C CA . ALA B 1 37 ? 10.18 1.887 12.539 1 76.06 37 ALA B CA 1
ATOM 1520 C C . ALA B 1 37 ? 10.164 0.405 12.906 1 76.06 37 ALA B C 1
ATOM 1522 O O . ALA B 1 37 ? 9.445 -0.386 12.289 1 76.06 37 ALA B O 1
ATOM 1523 N N . ALA B 1 38 ? 10.805 0.1 14 1 78.56 38 ALA B N 1
ATOM 1524 C CA . ALA B 1 38 ? 10.984 -1.31 14.336 1 78.56 38 ALA B CA 1
ATOM 1525 C C . ALA B 1 38 ? 9.672 -1.936 14.797 1 78.56 38 ALA B C 1
ATOM 1527 O O . ALA B 1 38 ? 9.461 -3.141 14.641 1 78.56 38 ALA B O 1
ATOM 1528 N N . ASN B 1 39 ? 8.734 -1.101 15.172 1 89.12 39 ASN B N 1
ATOM 1529 C CA . ASN B 1 39 ? 7.512 -1.668 15.742 1 89.12 39 ASN B CA 1
ATOM 1530 C C . ASN B 1 39 ? 6.395 -1.737 14.703 1 89.12 39 ASN B C 1
ATOM 1532 O O . ASN B 1 39 ? 5.27 -2.119 15.023 1 89.12 39 ASN B O 1
ATOM 1536 N N . ARG B 1 40 ? 6.734 -1.443 13.523 1 96.44 40 ARG B N 1
ATOM 1537 C CA . ARG B 1 40 ? 5.707 -1.495 12.484 1 96.44 40 ARG B CA 1
ATOM 1538 C C . ARG B 1 40 ? 5.305 -2.936 12.18 1 96.44 40 ARG B C 1
ATOM 1540 O O . ARG B 1 40 ? 6.105 -3.857 12.359 1 96.44 40 ARG B O 1
ATOM 1547 N N . VAL B 1 41 ? 4.074 -3.094 11.797 1 98.38 41 VAL B N 1
ATOM 1548 C CA . VAL B 1 41 ? 3.535 -4.336 11.258 1 98.38 41 VAL B CA 1
ATOM 1549 C C . VAL B 1 41 ? 3.148 -4.133 9.789 1 98.38 41 VAL B C 1
ATOM 1551 O O . VAL B 1 41 ? 3.062 -2.998 9.32 1 98.38 41 VAL B O 1
ATOM 1554 N N . GLY B 1 42 ? 2.996 -5.238 9.094 1 98.5 42 GLY B N 1
ATOM 1555 C CA . GLY B 1 42 ? 2.586 -5.031 7.711 1 98.5 42 GLY B CA 1
ATOM 1556 C C . GLY B 1 42 ? 2.715 -6.281 6.859 1 98.5 42 GLY B C 1
ATOM 1557 O O . GLY B 1 42 ? 3.027 -7.359 7.371 1 98.5 42 GLY B O 1
ATOM 1558 N N . LEU B 1 43 ? 2.4 -6.113 5.605 1 98.75 43 LEU B N 1
ATOM 1559 C CA . LEU B 1 43 ? 2.355 -7.188 4.621 1 98.75 43 LEU B CA 1
ATOM 1560 C C . LEU B 1 43 ? 3.191 -6.836 3.395 1 98.75 43 LEU B C 1
ATOM 1562 O O . LEU B 1 43 ? 3.158 -5.699 2.922 1 98.75 43 LEU B O 1
ATOM 1566 N N . LEU B 1 44 ? 3.957 -7.781 2.938 1 98.5 44 LEU B N 1
ATOM 1567 C CA . LEU B 1 44 ? 4.699 -7.75 1.683 1 98.5 44 LEU B CA 1
ATOM 1568 C C . LEU B 1 44 ? 4.277 -8.891 0.769 1 98.5 44 LEU B C 1
ATOM 1570 O O . LEU B 1 44 ? 4.246 -10.055 1.191 1 98.5 44 LEU B O 1
ATOM 1574 N N . ILE B 1 45 ? 3.896 -8.57 -0.448 1 97.62 45 ILE B N 1
ATOM 1575 C CA . ILE B 1 45 ? 3.486 -9.586 -1.409 1 97.62 45 ILE B CA 1
ATOM 1576 C C . ILE B 1 45 ? 4.395 -9.531 -2.637 1 97.62 45 ILE B C 1
ATOM 1578 O O . ILE B 1 45 ? 4.715 -8.445 -3.131 1 97.62 45 ILE B O 1
ATOM 1582 N N . PHE B 1 46 ? 4.875 -10.664 -3.049 1 96.12 46 PHE B N 1
ATOM 1583 C CA . PHE B 1 46 ? 5.535 -10.859 -4.336 1 96.12 46 PHE B CA 1
ATOM 1584 C C . PHE B 1 46 ? 4.73 -11.805 -5.219 1 96.12 46 PHE B C 1
ATOM 1586 O O . PHE B 1 46 ? 4.277 -12.859 -4.762 1 96.12 46 PHE B O 1
ATOM 1593 N N . GLY B 1 47 ? 4.57 -11.375 -6.461 1 90.31 47 GLY B N 1
ATOM 1594 C CA . GLY B 1 47 ? 3.926 -12.273 -7.402 1 90.31 47 GLY B CA 1
ATOM 1595 C C . GLY B 1 47 ? 4.02 -11.805 -8.844 1 90.31 47 GLY B C 1
ATOM 1596 O O . GLY B 1 47 ? 3.789 -10.625 -9.133 1 90.31 47 GLY B O 1
ATOM 1597 N N . GLN B 1 48 ? 4.465 -12.734 -9.617 1 85.75 48 GLN B N 1
ATOM 1598 C CA . GLN B 1 48 ? 4.426 -12.523 -11.062 1 85.75 48 GLN B CA 1
ATOM 1599 C C . GLN B 1 48 ? 5.188 -11.258 -11.453 1 85.75 48 GLN B C 1
ATOM 1601 O O . GLN B 1 48 ? 4.684 -10.438 -12.219 1 85.75 48 GLN B O 1
ATOM 1606 N N . GLY B 1 49 ? 6.281 -11 -10.852 1 93.06 49 GLY B N 1
ATOM 1607 C CA . GLY B 1 49 ? 7.16 -9.906 -11.227 1 93.06 49 GLY B CA 1
ATOM 1608 C C . GLY B 1 49 ? 6.762 -8.578 -10.609 1 93.06 49 GLY B C 1
ATOM 1609 O O . GLY B 1 49 ? 7.324 -7.535 -10.945 1 93.06 49 GLY B O 1
ATOM 1610 N N . HIS B 1 50 ? 5.746 -8.625 -9.789 1 97.12 50 HIS B N 1
ATOM 1611 C CA . HIS B 1 50 ? 5.289 -7.426 -9.102 1 97.12 50 HIS B CA 1
ATOM 1612 C C . HIS B 1 50 ? 5.355 -7.598 -7.586 1 97.12 50 HIS B C 1
ATOM 1614 O O . HIS B 1 50 ? 5.383 -8.727 -7.09 1 97.12 50 HIS B O 1
ATOM 1620 N N . TYR B 1 51 ? 5.426 -6.523 -6.914 1 97.75 51 TYR B N 1
ATOM 1621 C CA . TYR B 1 51 ? 5.387 -6.539 -5.457 1 97.75 51 TYR B CA 1
ATOM 1622 C C . TYR B 1 51 ? 4.539 -5.395 -4.918 1 97.75 51 TYR B C 1
ATOM 1624 O O . TYR B 1 51 ? 4.32 -4.398 -5.609 1 97.75 51 TYR B O 1
ATOM 1632 N N . ALA B 1 52 ? 4.051 -5.57 -3.762 1 98.81 52 ALA B N 1
ATOM 1633 C CA . ALA B 1 52 ? 3.406 -4.512 -2.988 1 98.81 52 ALA B CA 1
ATOM 1634 C C . ALA B 1 52 ? 3.713 -4.652 -1.5 1 98.81 52 ALA B C 1
ATOM 1636 O O . ALA B 1 52 ? 3.709 -5.766 -0.962 1 98.81 52 ALA B O 1
ATOM 1637 N N . MET B 1 53 ? 4.02 -3.562 -0.877 1 98.81 53 MET B N 1
ATOM 1638 C CA . MET B 1 53 ? 4.332 -3.525 0.548 1 98.81 53 MET B CA 1
ATOM 1639 C C . MET B 1 53 ? 3.541 -2.43 1.253 1 98.81 53 MET B C 1
ATOM 1641 O O . MET B 1 53 ? 3.416 -1.319 0.735 1 98.81 53 MET B O 1
ATOM 1645 N N . LEU B 1 54 ? 2.998 -2.717 2.371 1 98.88 54 LEU B N 1
ATOM 1646 C CA . LEU B 1 54 ? 2.443 -1.735 3.297 1 98.88 54 LEU B CA 1
ATOM 1647 C C . LEU B 1 54 ? 2.82 -2.072 4.734 1 98.88 54 LEU B C 1
ATOM 1649 O O . LEU B 1 54 ? 2.451 -3.131 5.246 1 98.88 54 LEU B O 1
ATOM 1653 N N . THR B 1 55 ? 3.6 -1.227 5.352 1 98.62 55 THR B N 1
ATOM 1654 C CA . THR B 1 55 ? 3.879 -1.313 6.781 1 98.62 55 THR B CA 1
ATOM 1655 C C . THR B 1 55 ? 3.334 -0.091 7.512 1 98.62 55 THR B C 1
ATOM 1657 O O . THR B 1 55 ? 3.26 1 6.941 1 98.62 55 THR B O 1
ATOM 1660 N N . MET B 1 56 ? 2.975 -0.278 8.734 1 98.69 56 MET B N 1
ATOM 1661 C CA . MET B 1 56 ? 2.322 0.801 9.477 1 98.69 56 MET B CA 1
ATOM 1662 C C . MET B 1 56 ? 2.646 0.716 10.961 1 98.69 56 MET B C 1
ATOM 1664 O O . MET B 1 56 ? 2.898 -0.37 11.484 1 98.69 56 MET B O 1
ATOM 1668 N N . ASN B 1 57 ? 2.734 1.857 11.578 1 98.19 57 ASN B N 1
ATOM 1669 C CA . ASN B 1 57 ? 2.658 1.907 13.031 1 98.19 57 ASN B CA 1
ATOM 1670 C C . ASN B 1 57 ? 1.273 1.508 13.531 1 98.19 57 ASN B C 1
ATOM 1672 O O . ASN B 1 57 ? 0.286 2.188 13.25 1 98.19 57 ASN B O 1
ATOM 1676 N N . PRO B 1 58 ? 1.172 0.388 14.258 1 97.31 58 PRO B N 1
ATOM 1677 C CA . PRO B 1 58 ? -0.151 -0.097 14.656 1 97.31 58 PRO B CA 1
ATOM 1678 C C . PRO B 1 58 ? -0.795 0.77 15.734 1 97.31 58 PRO B C 1
ATOM 1680 O O . PRO B 1 58 ? -1.986 0.623 16.016 1 97.31 58 PRO B O 1
ATOM 1683 N N . ASP B 1 59 ? -0.058 1.729 16.281 1 97 59 ASP B N 1
ATOM 1684 C CA . ASP B 1 59 ? -0.545 2.506 17.406 1 97 59 ASP B CA 1
ATOM 1685 C C . ASP B 1 59 ? -1.023 3.887 16.969 1 97 59 ASP B C 1
ATOM 1687 O O . ASP B 1 59 ? -1.243 4.77 17.797 1 97 59 ASP B O 1
ATOM 1691 N N . ARG B 1 60 ? -1.133 4.18 15.703 1 98.25 60 ARG B N 1
ATOM 1692 C CA . ARG B 1 60 ? -1.657 5.449 15.211 1 98.25 60 ARG B CA 1
ATOM 1693 C C . ARG B 1 60 ? -3.031 5.742 15.805 1 98.25 60 ARG B C 1
ATOM 1695 O O . ARG B 1 60 ? -3.871 4.844 15.914 1 98.25 60 ARG B O 1
ATOM 1702 N N . ARG B 1 61 ? -3.219 6.988 16.094 1 97.94 61 ARG B N 1
ATOM 1703 C CA . ARG B 1 61 ? -4.5 7.387 16.672 1 97.94 61 ARG B CA 1
ATOM 1704 C C . ARG B 1 61 ? -5.629 7.211 15.656 1 97.94 61 ARG B C 1
ATOM 1706 O O . ARG B 1 61 ? -5.457 7.484 14.469 1 97.94 61 ARG B O 1
ATOM 1713 N N . VAL B 1 62 ? -6.723 6.781 16.203 1 98.38 62 VAL B N 1
ATOM 1714 C CA . VAL B 1 62 ? -7.945 6.688 15.414 1 98.38 62 VAL B CA 1
ATOM 1715 C C . VAL B 1 62 ? -8.922 7.789 15.836 1 98.38 62 VAL B C 1
ATOM 1717 O O . VAL B 1 62 ? -9.383 7.809 16.984 1 98.38 62 VAL B O 1
ATOM 1720 N N . LEU B 1 63 ? -9.188 8.703 14.945 1 98.19 63 LEU B N 1
ATOM 1721 C CA . LEU B 1 63 ? -10.156 9.766 15.188 1 98.19 63 LEU B CA 1
ATOM 1722 C C . LEU B 1 63 ? -11.289 9.719 14.156 1 98.19 63 LEU B C 1
ATOM 1724 O O . LEU B 1 63 ? -11.055 9.422 12.984 1 98.19 63 LEU B O 1
ATOM 1728 N N . SER B 1 64 ? -12.453 10.023 14.648 1 97.06 64 SER B N 1
ATOM 1729 C CA . SER B 1 64 ? -13.547 10.211 13.688 1 97.06 64 SER B CA 1
ATOM 1730 C C . SER B 1 64 ? -13.258 11.375 12.742 1 97.06 64 SER B C 1
ATOM 1732 O O . SER B 1 64 ? -12.414 12.219 13.031 1 97.06 64 SER B O 1
ATOM 1734 N N . ARG B 1 65 ? -13.93 11.344 11.625 1 94.31 65 ARG B N 1
ATOM 1735 C CA . ARG B 1 65 ? -13.773 12.438 10.672 1 94.31 65 ARG B CA 1
ATOM 1736 C C . ARG B 1 65 ? -14.07 13.781 11.32 1 94.31 65 ARG B C 1
ATOM 1738 O O . ARG B 1 65 ? -13.32 14.742 11.141 1 94.31 65 ARG B O 1
ATOM 1745 N N . ASP B 1 66 ? -15.156 13.867 12.148 1 95.81 66 ASP B N 1
ATOM 1746 C CA . ASP B 1 66 ? -15.562 15.109 12.812 1 95.81 66 ASP B CA 1
ATOM 1747 C C . ASP B 1 66 ? -14.523 15.539 13.844 1 95.81 66 ASP B C 1
ATOM 1749 O O . ASP B 1 66 ? -14.203 16.719 13.945 1 95.81 66 ASP B O 1
ATOM 1753 N N . ALA B 1 67 ? -14 14.633 14.609 1 97.38 67 ALA B N 1
ATOM 1754 C CA . ALA B 1 67 ? -12.984 14.938 15.609 1 97.38 67 ALA B CA 1
ATOM 1755 C C . ALA B 1 67 ? -11.711 15.461 14.953 1 97.38 67 ALA B C 1
ATOM 1757 O O . ALA B 1 67 ? -11.109 16.438 15.43 1 97.38 67 ALA B O 1
ATOM 1758 N N . ALA B 1 68 ? -11.328 14.836 13.844 1 96.69 68 ALA B N 1
ATOM 1759 C CA . ALA B 1 68 ? -10.117 15.25 13.133 1 96.69 68 ALA B CA 1
ATOM 1760 C C . ALA B 1 68 ? -10.281 16.656 12.555 1 96.69 68 ALA B C 1
ATOM 1762 O O . ALA B 1 68 ? -9.336 17.453 12.57 1 96.69 68 ALA B O 1
ATOM 1763 N N . LYS B 1 69 ? -11.445 16.922 12.07 1 94.69 69 LYS B N 1
ATOM 1764 C CA . LYS B 1 69 ? -11.719 18.219 11.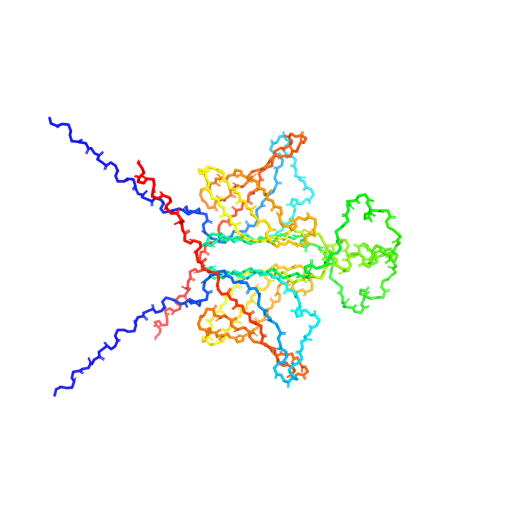445 1 94.69 69 LYS B CA 1
ATOM 1765 C C . LYS B 1 69 ? -11.664 19.344 12.469 1 94.69 69 LYS B C 1
ATOM 1767 O O . LYS B 1 69 ? -11.289 20.469 12.141 1 94.69 69 LYS B O 1
ATOM 1772 N N . SER B 1 70 ? -11.953 19.109 13.703 1 96.38 70 SER B N 1
ATOM 1773 C CA . SER B 1 70 ? -12.109 20.141 14.734 1 96.38 70 SER B CA 1
ATOM 1774 C C . SER B 1 70 ? -10.805 20.359 15.5 1 96.38 70 SER B C 1
ATOM 1776 O O . SER B 1 70 ? -10.734 21.234 16.375 1 96.38 70 SER B O 1
ATOM 1778 N N . LEU B 1 71 ? -9.789 19.656 15.141 1 97.38 71 LEU B N 1
ATOM 1779 C CA . LEU B 1 71 ? -8.516 19.781 15.844 1 97.38 71 LEU B CA 1
ATOM 1780 C C . LEU B 1 71 ? -7.91 21.156 15.617 1 97.38 71 LEU B C 1
ATOM 1782 O O . LEU B 1 71 ? -7.961 21.688 14.5 1 97.38 71 LEU B O 1
ATOM 1786 N N . PRO B 1 72 ? -7.305 21.625 16.719 1 97.5 72 PRO B N 1
ATOM 1787 C CA . PRO B 1 72 ? -6.473 22.812 16.484 1 97.5 72 PRO B CA 1
ATOM 1788 C C . PRO B 1 72 ? -5.301 22.531 15.555 1 97.5 72 PRO B C 1
ATOM 1790 O O . PRO B 1 72 ? -4.887 21.391 15.398 1 97.5 72 PRO B O 1
ATOM 1793 N N . ALA B 1 73 ? -4.73 23.578 14.992 1 97 73 ALA B N 1
ATOM 1794 C CA . ALA B 1 73 ? -3.766 23.469 13.906 1 97 73 ALA B CA 1
ATOM 1795 C C . ALA B 1 73 ? -2.578 22.594 14.312 1 97 73 ALA B C 1
ATOM 1797 O O . ALA B 1 73 ? -2.182 21.688 13.578 1 97 73 ALA B O 1
ATOM 1798 N N . ALA B 1 74 ? -1.964 22.891 15.445 1 97.31 74 ALA B N 1
ATOM 1799 C CA . ALA B 1 74 ? -0.796 22.125 15.891 1 97.31 74 ALA B CA 1
ATOM 1800 C C . ALA B 1 74 ? -1.142 20.656 16.094 1 97.31 74 ALA B C 1
ATOM 1802 O O . ALA B 1 74 ? -0.357 19.766 15.742 1 97.31 74 ALA B O 1
ATOM 1803 N N . GLU B 1 75 ? -2.312 20.406 16.641 1 98.12 75 GLU B N 1
ATOM 1804 C CA . GLU B 1 75 ? -2.756 19.031 16.859 1 98.12 75 GLU B CA 1
ATOM 1805 C C . GLU B 1 75 ? -3.105 18.344 15.555 1 98.12 75 GLU B C 1
ATOM 1807 O O . GLU B 1 75 ? -2.898 17.141 15.398 1 98.12 75 GLU B O 1
ATOM 1812 N N . LYS B 1 76 ? -3.668 19.094 14.672 1 98.31 76 LYS B N 1
ATOM 1813 C CA . LYS B 1 76 ? -3.977 18.547 13.352 1 98.31 76 LYS B CA 1
ATOM 1814 C C . LYS B 1 76 ? -2.707 18.109 12.633 1 98.31 76 LYS B C 1
ATOM 1816 O O . LYS B 1 76 ? -2.668 17.031 12.039 1 98.31 76 LYS B O 1
ATOM 1821 N N . ILE B 1 77 ? -1.7 18.938 12.688 1 98.19 77 ILE B N 1
ATOM 1822 C CA . ILE B 1 77 ? -0.421 18.594 12.07 1 98.19 77 ILE B CA 1
ATOM 1823 C C . ILE B 1 77 ? 0.122 17.312 12.695 1 98.19 77 ILE B C 1
ATOM 1825 O O . ILE B 1 77 ? 0.508 16.391 11.984 1 98.19 77 ILE B O 1
ATOM 1829 N N . SER B 1 78 ? 0.104 17.25 14 1 98.19 78 SER B N 1
ATOM 1830 C CA . SER B 1 78 ? 0.583 16.062 14.711 1 98.19 78 SER B CA 1
ATOM 1831 C C . SER B 1 78 ? -0.198 14.82 14.297 1 98.19 78 SER B C 1
ATOM 1833 O O . SER B 1 78 ? 0.387 13.758 14.086 1 98.19 78 SER B O 1
ATOM 1835 N N . TYR B 1 79 ? -1.5 14.977 14.195 1 98.56 79 TYR B N 1
ATOM 1836 C CA . TYR B 1 79 ? -2.363 13.859 13.82 1 98.56 79 TYR B CA 1
ATOM 1837 C C . TYR B 1 79 ? -2.062 13.383 12.406 1 98.56 79 TYR B C 1
ATOM 1839 O O . TYR B 1 79 ? -1.945 12.18 12.164 1 98.56 79 TYR B O 1
ATOM 1847 N N . LEU B 1 80 ? -1.918 14.297 11.516 1 98.38 80 LEU B N 1
ATOM 1848 C CA . LEU B 1 80 ? -1.648 13.945 10.125 1 98.38 80 LEU B CA 1
ATOM 1849 C C . LEU B 1 80 ? -0.275 13.305 9.984 1 98.38 80 LEU B C 1
ATOM 1851 O O . LEU B 1 80 ? -0.103 12.367 9.195 1 98.38 80 LEU B O 1
ATOM 1855 N N . GLU B 1 81 ? 0.714 13.758 10.711 1 97.81 81 GLU B N 1
ATOM 1856 C CA . GLU B 1 81 ? 2.041 13.148 10.703 1 97.81 81 GLU B CA 1
ATOM 1857 C C . GLU B 1 81 ? 2 11.727 11.25 1 97.81 81 GLU B C 1
ATOM 1859 O O . GLU B 1 81 ? 2.682 10.844 10.734 1 97.81 81 GLU B O 1
ATOM 1864 N N . GLU B 1 82 ? 1.219 11.555 12.258 1 97.75 82 GLU B N 1
ATOM 1865 C CA . GLU B 1 82 ? 1.035 10.211 12.805 1 97.75 82 GLU B CA 1
ATOM 1866 C C . GLU B 1 82 ? 0.34 9.305 11.797 1 97.75 82 GLU B C 1
ATOM 1868 O O . GLU B 1 82 ? 0.697 8.133 11.656 1 97.75 82 GLU B O 1
ATOM 1873 N N . TRP B 1 83 ? -0.639 9.852 11.125 1 98.44 83 TRP B N 1
ATOM 1874 C CA . TRP B 1 83 ? -1.337 9.109 10.078 1 98.44 83 TRP B CA 1
ATOM 1875 C C . TRP B 1 83 ? -0.362 8.633 9.008 1 98.44 83 TRP B C 1
ATOM 1877 O O . TRP B 1 83 ? -0.464 7.504 8.523 1 98.44 83 TRP B O 1
ATOM 1887 N N . LEU B 1 84 ? 0.622 9.414 8.758 1 98.06 84 LEU B N 1
ATOM 1888 C CA . LEU B 1 84 ? 1.584 9.133 7.695 1 98.06 84 LEU B CA 1
ATOM 1889 C C . LEU B 1 84 ? 2.721 8.258 8.203 1 98.06 84 LEU B C 1
ATOM 1891 O O . LEU B 1 84 ? 3.705 8.031 7.496 1 98.06 84 LEU B O 1
ATOM 1895 N N . ASP B 1 85 ? 2.66 7.75 9.438 1 97.75 85 ASP B N 1
ATOM 1896 C CA . ASP B 1 85 ? 3.66 6.816 9.953 1 97.75 85 ASP B CA 1
ATOM 1897 C C . ASP B 1 85 ? 3.463 5.422 9.359 1 97.75 85 ASP B C 1
ATOM 1899 O O . ASP B 1 85 ? 3.174 4.469 10.078 1 97.75 85 ASP B O 1
ATOM 1903 N N . ILE B 1 86 ? 3.574 5.355 8.078 1 98.38 86 ILE B N 1
ATOM 1904 C CA . ILE B 1 86 ? 3.461 4.164 7.242 1 98.38 86 ILE B CA 1
ATOM 1905 C C . ILE B 1 86 ? 4.594 4.141 6.219 1 98.38 86 ILE B C 1
ATOM 1907 O O . ILE B 1 86 ? 5.324 5.125 6.07 1 98.38 86 ILE B O 1
ATOM 1911 N N . ASN B 1 87 ? 4.848 3.051 5.59 1 98.06 87 ASN B N 1
ATOM 1912 C CA . ASN B 1 87 ? 5.641 2.822 4.391 1 98.06 87 ASN B CA 1
ATOM 1913 C C . ASN B 1 87 ? 4.918 1.91 3.404 1 98.06 87 ASN B C 1
ATOM 1915 O O . ASN B 1 87 ? 4.633 0.752 3.717 1 98.06 87 ASN B O 1
ATOM 1919 N N . ALA B 1 88 ? 4.488 2.482 2.334 1 98.88 88 ALA B N 1
ATOM 1920 C CA . ALA B 1 88 ? 3.713 1.733 1.347 1 98.88 88 ALA B CA 1
ATOM 1921 C C . ALA B 1 88 ? 4.172 2.059 -0.072 1 98.88 88 ALA B C 1
ATOM 1923 O O . ALA B 1 88 ? 4.18 3.223 -0.477 1 98.88 88 ALA B O 1
ATOM 1924 N N . HIS B 1 89 ? 4.582 1.087 -0.813 1 98.94 89 HIS B N 1
ATOM 1925 C CA . HIS B 1 89 ? 4.93 1.249 -2.221 1 98.94 89 HIS B CA 1
ATOM 1926 C C . HIS B 1 89 ? 4.805 -0.069 -2.975 1 98.94 89 HIS B C 1
ATOM 1928 O O . HIS B 1 89 ? 4.746 -1.138 -2.361 1 98.94 89 HIS B O 1
ATOM 1934 N N . SER B 1 90 ? 4.645 0.021 -4.277 1 98.88 90 SER B N 1
ATOM 1935 C CA . SER B 1 90 ? 4.402 -1.138 -5.129 1 98.88 90 SER B CA 1
ATOM 1936 C C . SER B 1 90 ? 4.906 -0.892 -6.547 1 98.88 90 SER B C 1
ATOM 1938 O O . SER B 1 90 ? 5.156 0.252 -6.934 1 98.88 90 SER B O 1
ATOM 1940 N N . GLY B 1 91 ? 5.086 -1.939 -7.27 1 98.5 91 GLY B N 1
ATOM 1941 C CA . GLY B 1 91 ? 5.555 -1.895 -8.648 1 98.5 91 GLY B CA 1
ATOM 1942 C C . GLY B 1 91 ? 6.168 -3.201 -9.109 1 98.5 91 GLY B C 1
ATOM 1943 O O . GLY B 1 91 ? 5.801 -4.273 -8.625 1 98.5 91 GLY B O 1
ATOM 1944 N N . ARG B 1 92 ? 6.992 -3.129 -10.078 1 97.94 92 ARG B N 1
ATOM 1945 C CA . ARG B 1 92 ? 7.719 -4.293 -10.586 1 97.94 92 ARG B CA 1
ATOM 1946 C C . ARG B 1 92 ? 8.969 -4.566 -9.75 1 97.94 92 ARG B C 1
ATOM 1948 O O . ARG B 1 92 ? 9.43 -3.695 -9.008 1 97.94 92 ARG B O 1
ATOM 1955 N N . TYR B 1 93 ? 9.43 -5.719 -9.859 1 96.88 93 TYR B N 1
ATOM 1956 C CA . TYR B 1 93 ? 10.742 -6.039 -9.305 1 96.88 93 TYR B CA 1
ATOM 1957 C C . TYR B 1 93 ? 11.5 -6.996 -10.219 1 96.88 93 TYR B C 1
ATOM 1959 O O . TYR B 1 93 ? 10.906 -7.621 -11.102 1 96.88 93 TYR B O 1
ATOM 1967 N N . GLU B 1 94 ? 12.781 -7.047 -10.039 1 96.12 94 GLU B N 1
ATOM 1968 C CA . GLU B 1 94 ? 13.68 -7.984 -10.703 1 96.12 94 GLU B CA 1
ATOM 1969 C C . GLU B 1 94 ? 14.656 -8.609 -9.711 1 96.12 94 GLU B C 1
ATOM 1971 O O . GLU B 1 94 ? 15.047 -7.969 -8.734 1 96.12 94 GLU B O 1
ATOM 1976 N N . ILE B 1 95 ? 14.977 -9.867 -9.984 1 94.69 95 ILE B N 1
ATOM 1977 C CA . ILE B 1 95 ? 15.992 -10.547 -9.18 1 94.69 95 ILE B CA 1
ATOM 1978 C C . ILE B 1 95 ? 17.156 -10.977 -10.062 1 94.69 95 ILE B C 1
ATOM 1980 O O . ILE B 1 95 ? 16.953 -11.562 -11.125 1 94.69 95 ILE B O 1
ATOM 1984 N N . ASP B 1 96 ? 18.328 -10.547 -9.68 1 93.81 96 ASP B N 1
ATOM 1985 C CA . ASP B 1 96 ? 19.594 -10.992 -10.258 1 93.81 96 ASP B CA 1
ATOM 1986 C C . ASP B 1 96 ? 20.516 -11.562 -9.18 1 93.81 96 ASP B C 1
ATOM 1988 O O . ASP B 1 96 ? 21.188 -10.812 -8.469 1 93.81 96 ASP B O 1
ATOM 1992 N N . GLY B 1 97 ? 20.5 -12.938 -9.203 1 93.12 97 GLY B N 1
ATOM 1993 C CA . GLY B 1 97 ? 21.219 -13.555 -8.102 1 93.12 97 GLY B CA 1
ATOM 1994 C C . GLY B 1 97 ? 20.656 -13.18 -6.742 1 93.12 97 GLY B C 1
ATOM 1995 O O . GLY B 1 97 ? 19.469 -13.352 -6.492 1 93.12 97 GLY B O 1
ATOM 1996 N N . ASP B 1 98 ? 21.5 -12.602 -5.906 1 94.44 98 ASP B N 1
ATOM 1997 C CA . ASP B 1 98 ? 21.062 -12.25 -4.555 1 94.44 98 ASP B CA 1
ATOM 1998 C C . ASP B 1 98 ? 20.594 -10.797 -4.484 1 94.44 98 ASP B C 1
ATOM 2000 O O . ASP B 1 98 ? 20.328 -10.281 -3.398 1 94.44 98 ASP B O 1
ATOM 2004 N N . THR B 1 99 ? 20.5 -10.195 -5.602 1 96.88 99 THR B N 1
ATOM 2005 C CA . THR B 1 99 ? 20.094 -8.797 -5.645 1 96.88 99 THR B CA 1
ATOM 2006 C C . THR B 1 99 ? 18.641 -8.68 -6.09 1 96.88 99 THR B C 1
ATOM 2008 O O . THR B 1 99 ? 18.25 -9.242 -7.117 1 96.88 99 THR B O 1
ATOM 2011 N N . LEU B 1 100 ? 17.844 -8.055 -5.262 1 97.19 100 LEU B N 1
ATOM 2012 C CA . LEU B 1 100 ? 16.469 -7.688 -5.59 1 97.19 100 LEU B CA 1
ATOM 2013 C C . LEU B 1 100 ? 16.359 -6.199 -5.887 1 97.19 100 LEU B C 1
ATOM 2015 O O . LEU B 1 100 ? 16.719 -5.363 -5.051 1 97.19 100 LEU B O 1
ATOM 2019 N N . ARG B 1 101 ? 15.961 -5.844 -7.062 1 97.88 101 ARG B N 1
ATOM 2020 C CA . ARG B 1 101 ? 15.656 -4.457 -7.402 1 97.88 101 ARG B CA 1
ATOM 2021 C C . ARG B 1 101 ? 14.148 -4.23 -7.473 1 97.88 101 ARG B C 1
ATOM 2023 O O . ARG B 1 101 ? 13.445 -4.906 -8.227 1 97.88 101 ARG B O 1
ATOM 2030 N N . TRP B 1 102 ? 13.672 -3.387 -6.598 1 97.62 102 TRP B N 1
ATOM 2031 C CA . TRP B 1 102 ? 12.258 -3.055 -6.723 1 97.62 102 TRP B CA 1
ATOM 2032 C C . TRP B 1 102 ? 12.078 -1.632 -7.242 1 97.62 102 TRP B C 1
ATOM 2034 O O . TRP B 1 102 ? 12.82 -0.725 -6.863 1 97.62 102 TRP B O 1
ATOM 2044 N N . TYR B 1 103 ? 11.18 -1.447 -8.148 1 98.5 103 TYR B N 1
ATOM 2045 C CA . TYR B 1 103 ? 10.805 -0.189 -8.789 1 98.5 103 TYR B CA 1
ATOM 2046 C C . TYR B 1 103 ? 9.531 0.38 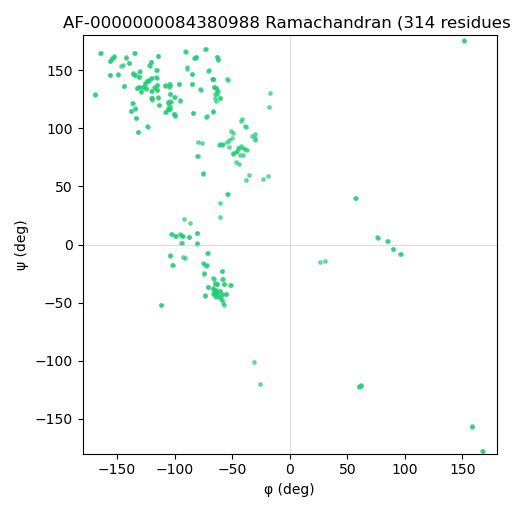-8.172 1 98.5 103 TYR B C 1
ATOM 2048 O O . TYR B 1 103 ? 8.461 -0.22 -8.281 1 98.5 103 TYR B O 1
ATOM 2056 N N . ARG B 1 104 ? 9.672 1.502 -7.492 1 98.75 104 ARG B N 1
ATOM 2057 C CA . ARG B 1 104 ? 8.531 2.109 -6.82 1 98.75 104 ARG B CA 1
ATOM 2058 C C . ARG B 1 104 ? 7.672 2.896 -7.805 1 98.75 104 ARG B C 1
ATOM 2060 O O . ARG B 1 104 ? 7.664 4.129 -7.785 1 98.75 104 ARG B O 1
ATOM 2067 N N . GLU B 1 105 ? 6.906 2.148 -8.594 1 98.81 105 GLU B N 1
ATOM 2068 C CA . GLU B 1 105 ? 6.008 2.801 -9.547 1 98.81 105 GLU B CA 1
ATOM 2069 C C . GLU B 1 105 ? 4.953 3.633 -8.82 1 98.81 105 GLU B C 1
ATOM 2071 O O . GLU B 1 105 ? 4.551 4.691 -9.305 1 98.81 105 GLU B O 1
ATOM 2076 N N . PHE B 1 106 ? 4.512 3.176 -7.656 1 98.88 106 PHE B N 1
ATOM 2077 C CA . PHE B 1 106 ? 3.582 3.865 -6.77 1 98.88 106 PHE B CA 1
ATOM 2078 C C . PHE B 1 106 ? 4.109 3.885 -5.34 1 98.88 106 PHE B C 1
ATOM 2080 O O . PHE B 1 106 ? 4.719 2.914 -4.887 1 98.88 106 PHE B O 1
ATOM 2087 N N . SER B 1 107 ? 3.846 4.988 -4.664 1 98.88 107 SER B N 1
ATOM 2088 C CA . SER B 1 107 ? 4.332 5.129 -3.295 1 98.88 107 SER B CA 1
ATOM 2089 C C . SER B 1 107 ? 3.482 6.117 -2.506 1 98.88 107 SER B C 1
ATOM 2091 O O . SER B 1 107 ? 2.977 7.094 -3.062 1 98.88 107 SER B O 1
ATOM 2093 N N . GLU B 1 108 ? 3.348 5.812 -1.218 1 98.75 108 GLU B N 1
ATOM 2094 C CA . GLU B 1 108 ? 2.715 6.809 -0.359 1 98.75 108 GLU B CA 1
ATOM 2095 C C . GLU B 1 108 ? 3.561 8.078 -0.267 1 98.75 108 GLU B C 1
ATOM 2097 O O . GLU B 1 108 ? 3.025 9.18 -0.129 1 98.75 108 GLU B O 1
ATOM 2102 N N . ASP B 1 109 ? 4.863 8.062 -0.303 1 98.56 109 ASP B N 1
ATOM 2103 C CA . ASP B 1 109 ? 5.75 9.219 -0.297 1 98.56 109 ASP B CA 1
ATOM 2104 C C . ASP B 1 109 ? 5.934 9.773 -1.707 1 98.56 109 ASP B C 1
ATOM 2106 O O . ASP B 1 109 ? 6.574 9.141 -2.549 1 98.56 109 ASP B O 1
ATOM 2110 N N . PRO B 1 110 ? 5.426 10.953 -1.909 1 98.5 110 PRO B N 1
ATOM 2111 C CA . PRO B 1 110 ? 5.52 11.5 -3.266 1 98.5 110 PRO B CA 1
ATOM 2112 C C . PRO B 1 110 ? 6.961 11.617 -3.752 1 98.5 110 PRO B C 1
ATOM 2114 O O . PRO B 1 110 ? 7.215 11.57 -4.957 1 98.5 110 PRO B O 1
ATOM 2117 N N . ARG B 1 111 ? 7.918 11.688 -2.889 1 98 111 ARG B N 1
ATOM 2118 C CA . ARG B 1 111 ? 9.32 11.852 -3.258 1 98 111 ARG B CA 1
ATOM 2119 C C . ARG B 1 111 ? 9.898 10.555 -3.809 1 98 111 ARG B C 1
ATOM 2121 O O . ARG B 1 111 ? 10.953 10.562 -4.445 1 98 111 ARG B O 1
ATOM 2128 N N . GLU B 1 112 ? 9.219 9.469 -3.555 1 98 112 GLU B N 1
ATOM 2129 C CA . GLU B 1 112 ? 9.797 8.164 -3.861 1 98 112 GLU B CA 1
ATOM 2130 C C . GLU B 1 112 ? 9.188 7.566 -5.125 1 98 112 GLU B C 1
ATOM 2132 O O . GLU B 1 112 ? 9.664 6.547 -5.629 1 98 112 GLU B O 1
ATOM 2137 N N . VAL B 1 113 ? 8.102 8.188 -5.656 1 98.69 113 VAL B N 1
ATOM 2138 C CA . VAL B 1 113 ? 7.477 7.652 -6.859 1 98.69 113 VAL B CA 1
ATOM 2139 C C . VAL B 1 113 ? 8.484 7.645 -8.008 1 98.69 113 VAL B C 1
ATOM 2141 O O . VAL B 1 113 ? 9.125 8.664 -8.289 1 98.69 113 VAL B O 1
ATOM 2144 N N . GLY B 1 114 ? 8.695 6.496 -8.656 1 98.38 114 GLY B N 1
ATOM 2145 C CA . GLY B 1 114 ? 9.617 6.352 -9.766 1 98.38 114 GLY B CA 1
ATOM 2146 C C . GLY B 1 114 ? 11.023 5.988 -9.336 1 98.38 114 GLY B C 1
ATOM 2147 O O . GLY B 1 114 ? 11.898 5.762 -10.172 1 98.38 114 GLY B O 1
ATOM 2148 N N . SER B 1 115 ? 11.266 5.926 -8 1 98.06 115 SER B N 1
ATOM 2149 C CA . SER B 1 115 ? 12.594 5.574 -7.508 1 98.06 115 SER B CA 1
ATOM 2150 C C . SER B 1 115 ? 12.805 4.066 -7.523 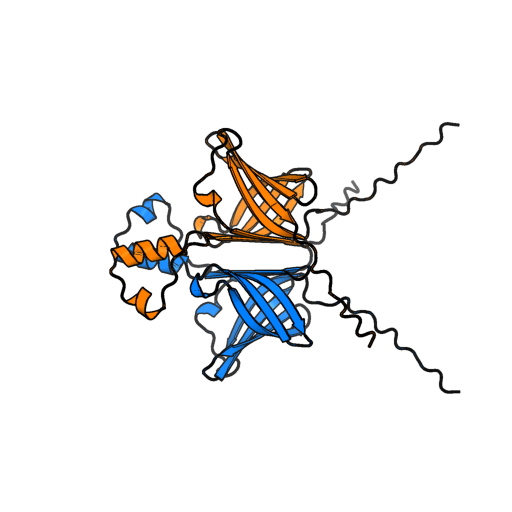1 98.06 115 SER B C 1
ATOM 2152 O O . SER B 1 115 ? 11.852 3.299 -7.676 1 98.06 115 SER B O 1
ATOM 2154 N N . THR B 1 116 ? 14.062 3.686 -7.465 1 97.56 116 THR B N 1
ATOM 2155 C CA . THR B 1 116 ? 14.469 2.285 -7.434 1 97.56 116 THR B CA 1
ATOM 2156 C C . THR B 1 116 ? 15.375 2.016 -6.238 1 97.56 116 THR B C 1
ATOM 2158 O O . THR B 1 116 ? 16.219 2.844 -5.895 1 97.56 116 THR B O 1
ATOM 2161 N N . THR B 1 117 ? 15.18 0.947 -5.609 1 96.19 117 THR B N 1
ATOM 2162 C CA . THR B 1 117 ? 16.078 0.497 -4.555 1 96.19 117 THR B CA 1
ATOM 2163 C C . THR B 1 117 ? 16.578 -0.914 -4.84 1 96.19 117 THR B C 1
ATOM 2165 O O . THR B 1 117 ? 15.82 -1.777 -5.273 1 96.19 117 THR B O 1
ATOM 2168 N N . SER B 1 118 ? 17.875 -1.094 -4.668 1 96.44 118 SER B N 1
ATOM 2169 C CA . SER B 1 118 ? 18.484 -2.42 -4.73 1 96.44 118 SER B CA 1
ATOM 2170 C C . SER B 1 118 ? 18.734 -2.982 -3.336 1 96.44 118 SER B C 1
ATOM 2172 O O . SER B 1 118 ? 19.328 -2.312 -2.486 1 96.44 118 SER B O 1
ATOM 2174 N N . LEU B 1 119 ? 18.25 -4.145 -3.135 1 97.44 119 LEU B N 1
ATOM 2175 C CA . LEU B 1 119 ? 18.406 -4.852 -1.867 1 97.44 119 LEU B CA 1
ATOM 2176 C C . LEU B 1 119 ? 19.109 -6.191 -2.074 1 97.44 119 LEU B C 1
ATOM 2178 O O . LEU B 1 119 ? 19.047 -6.762 -3.168 1 97.44 119 LEU B O 1
ATOM 2182 N N . GLN B 1 120 ? 19.75 -6.645 -1.067 1 97.19 120 GLN B N 1
ATOM 2183 C CA . GLN B 1 120 ? 20.078 -8.07 -1.012 1 97.19 120 GLN B CA 1
ATOM 2184 C C . GLN B 1 120 ? 18.906 -8.867 -0.44 1 97.19 120 GLN B C 1
ATOM 2186 O O . GLN B 1 120 ? 18.172 -8.375 0.419 1 97.19 120 GLN B O 1
ATOM 2191 N N . TRP B 1 121 ? 18.75 -10.109 -0.934 1 97 121 TRP B N 1
ATOM 2192 C CA . TRP B 1 121 ? 17.688 -10.945 -0.394 1 97 121 TRP B CA 1
ATOM 2193 C C . TRP B 1 121 ? 18.188 -12.367 -0.15 1 97 121 TRP B C 1
ATOM 2195 O O . TRP B 1 121 ? 19.078 -12.844 -0.848 1 97 121 TRP B O 1
ATOM 2205 N N . ARG B 1 122 ? 17.625 -12.93 0.857 1 96.44 122 ARG B N 1
ATOM 2206 C CA . ARG B 1 122 ? 17.828 -14.344 1.139 1 96.44 122 ARG B CA 1
ATOM 2207 C C . ARG B 1 122 ? 16.656 -14.922 1.926 1 96.44 122 ARG B C 1
ATOM 2209 O O . ARG B 1 122 ? 15.883 -14.18 2.521 1 96.44 122 ARG B O 1
ATOM 2216 N N . THR B 1 123 ? 16.578 -16.266 1.853 1 95.38 123 THR B N 1
ATOM 2217 C CA . THR B 1 123 ? 15.578 -16.938 2.662 1 95.38 123 THR B CA 1
ATOM 2218 C C . THR B 1 123 ? 16.234 -17.844 3.699 1 95.38 123 THR B C 1
ATOM 2220 O O . THR B 1 123 ? 17.359 -18.312 3.494 1 95.38 123 THR B O 1
ATOM 2223 N N . ASP B 1 124 ? 15.695 -17.938 4.793 1 94.31 124 ASP B N 1
ATOM 2224 C CA . ASP B 1 124 ? 16.016 -18.875 5.863 1 94.31 124 ASP B CA 1
ATOM 2225 C C . ASP B 1 124 ? 14.766 -19.547 6.402 1 94.31 124 ASP B C 1
ATOM 2227 O O . ASP B 1 124 ? 14.086 -19 7.273 1 94.31 124 ASP B O 1
ATOM 2231 N N . GLY B 1 125 ? 14.492 -20.781 5.887 1 93.44 125 GLY B N 1
ATOM 2232 C CA . GLY B 1 125 ? 13.203 -21.375 6.176 1 93.44 125 GLY B CA 1
ATOM 2233 C C . GLY B 1 125 ? 12.039 -20.562 5.633 1 93.44 125 GLY B C 1
ATOM 2234 O O . GLY B 1 125 ? 11.984 -20.25 4.441 1 93.44 125 GLY B O 1
ATOM 2235 N N . ASP B 1 126 ? 11.203 -20.188 6.578 1 94.38 126 ASP B N 1
ATOM 2236 C CA . ASP B 1 126 ? 10.031 -19.422 6.156 1 94.38 126 ASP B CA 1
ATOM 2237 C C . ASP B 1 126 ? 10.297 -17.922 6.23 1 94.38 126 ASP B C 1
ATOM 2239 O O . ASP B 1 126 ? 9.398 -17.109 6.004 1 94.38 126 ASP B O 1
ATOM 2243 N N . LEU B 1 127 ? 11.555 -17.625 6.508 1 96.69 127 LEU B N 1
ATOM 2244 C CA . LEU B 1 127 ? 11.883 -16.203 6.629 1 96.69 127 LEU B CA 1
ATOM 2245 C C . LEU B 1 127 ? 12.445 -15.672 5.32 1 96.69 127 LEU B C 1
ATOM 2247 O O . LEU B 1 127 ? 13.219 -16.344 4.641 1 96.69 127 LEU B O 1
ATOM 2251 N N . LEU B 1 128 ? 12.039 -14.523 4.953 1 97.31 128 LEU B N 1
ATOM 2252 C CA . LEU B 1 128 ? 12.633 -13.68 3.928 1 97.31 128 LEU B CA 1
ATOM 2253 C C . LEU B 1 128 ? 13.391 -12.516 4.555 1 97.31 128 LEU B C 1
ATOM 2255 O O . LEU B 1 128 ? 12.82 -11.758 5.344 1 97.31 128 LEU B O 1
ATOM 2259 N N . ILE B 1 129 ? 14.633 -12.406 4.258 1 97.5 129 ILE B N 1
ATOM 2260 C CA . ILE B 1 129 ? 15.422 -11.297 4.789 1 97.5 129 ILE B CA 1
ATOM 2261 C C . ILE B 1 129 ? 15.852 -10.383 3.65 1 97.5 129 ILE B C 1
ATOM 2263 O O . ILE B 1 129 ? 16.516 -10.82 2.711 1 97.5 129 ILE B O 1
ATOM 2267 N N . LEU B 1 130 ? 15.461 -9.18 3.697 1 97.75 130 LEU B N 1
ATOM 2268 C CA . LEU B 1 130 ? 15.891 -8.109 2.797 1 97.75 130 LEU B CA 1
ATOM 2269 C C . LEU B 1 130 ? 16.891 -7.191 3.48 1 97.75 130 LEU B C 1
ATOM 2271 O O . LEU B 1 130 ? 16.625 -6.68 4.57 1 97.75 130 LEU B O 1
ATOM 2275 N N . SER B 1 131 ? 17.969 -6.973 2.805 1 97.25 131 SER B N 1
ATOM 2276 C CA . SER B 1 131 ? 19.016 -6.168 3.428 1 97.25 131 SER B CA 1
ATOM 2277 C C . SER B 1 131 ? 19.359 -4.953 2.572 1 97.25 131 SER B C 1
ATOM 2279 O O . SER B 1 131 ? 19.406 -5.047 1.343 1 97.25 131 SER B O 1
ATOM 2281 N N . PHE B 1 132 ? 19.609 -3.83 3.246 1 95.19 132 PHE B N 1
ATOM 2282 C CA . PHE B 1 132 ? 20.016 -2.617 2.549 1 95.19 132 PHE B CA 1
ATOM 2283 C C . PHE B 1 132 ? 20.984 -1.807 3.4 1 95.19 132 PHE B C 1
ATOM 2285 O O . PHE B 1 132 ? 21.031 -1.969 4.621 1 95.19 132 PHE B O 1
ATOM 2292 N N . THR B 1 133 ? 21.781 -1.06 2.701 1 91.31 133 THR B N 1
ATOM 2293 C CA . THR B 1 133 ? 22.766 -0.197 3.336 1 91.31 133 THR B CA 1
ATOM 2294 C C . THR B 1 133 ? 22.484 1.271 3.037 1 91.31 133 THR B C 1
ATOM 2296 O O . THR B 1 133 ? 22.125 1.622 1.91 1 91.31 133 THR B O 1
ATOM 2299 N N . LEU B 1 134 ? 22.562 2.104 4.09 1 87 134 LEU B N 1
ATOM 2300 C CA . LEU B 1 134 ? 22.375 3.541 3.918 1 87 134 LEU B CA 1
ATOM 2301 C C . LEU B 1 134 ? 23.719 4.223 3.641 1 87 134 LEU B C 1
ATOM 2303 O O . LEU B 1 134 ? 24.781 3.609 3.803 1 87 134 LEU B O 1
ATOM 2307 N N . GLY B 1 135 ? 23.609 5.434 3.197 1 84.69 135 GLY B N 1
ATOM 2308 C CA . GLY B 1 135 ? 24.781 6.195 2.832 1 84.69 135 GLY B CA 1
ATOM 2309 C C . GLY B 1 135 ? 25.766 6.355 3.979 1 84.69 135 GLY B C 1
ATOM 2310 O O . GLY B 1 135 ? 26.984 6.453 3.756 1 84.69 135 GLY B O 1
ATOM 2311 N N . ASN B 1 136 ? 25.328 6.379 5.188 1 86.56 136 ASN B N 1
ATOM 2312 C CA . ASN B 1 136 ? 26.172 6.559 6.363 1 86.56 136 ASN B CA 1
ATOM 2313 C C . ASN B 1 136 ? 26.859 5.258 6.758 1 86.56 136 ASN B C 1
ATOM 2315 O O . ASN B 1 136 ? 27.562 5.207 7.773 1 86.56 136 ASN B O 1
ATOM 2319 N N . GLY B 1 137 ? 26.656 4.195 6.047 1 85.56 137 GLY B N 1
ATOM 2320 C CA . GLY B 1 137 ? 27.297 2.916 6.301 1 85.56 137 GLY B CA 1
ATOM 2321 C C . GLY B 1 137 ? 26.438 1.975 7.129 1 85.56 137 GLY B C 1
ATOM 2322 O O . GLY B 1 137 ? 26.781 0.802 7.297 1 85.56 137 GLY B O 1
ATOM 2323 N N . ASP B 1 138 ? 25.328 2.443 7.66 1 88.56 138 ASP B N 1
ATOM 2324 C CA . ASP B 1 138 ? 24.438 1.566 8.406 1 88.56 138 ASP B CA 1
ATOM 2325 C C . ASP B 1 138 ? 23.812 0.506 7.496 1 88.56 138 ASP B C 1
ATOM 2327 O O . ASP B 1 138 ? 23.438 0.798 6.359 1 88.56 138 ASP B O 1
ATOM 2331 N N . ARG B 1 139 ? 23.844 -0.696 8.062 1 92.12 139 ARG B N 1
ATOM 2332 C CA . ARG B 1 139 ? 23.234 -1.812 7.344 1 92.12 139 ARG B CA 1
ATOM 2333 C C . ARG B 1 139 ? 22.031 -2.367 8.109 1 92.12 139 ARG B C 1
ATOM 2335 O O . ARG B 1 139 ? 22.094 -2.553 9.328 1 92.12 139 ARG B O 1
ATOM 2342 N N . TYR B 1 140 ? 20.984 -2.652 7.348 1 94.56 140 TYR B N 1
ATOM 2343 C CA . TYR B 1 140 ? 19.766 -3.117 7.984 1 94.56 140 TYR B CA 1
ATOM 2344 C C . TYR B 1 140 ? 19.328 -4.461 7.414 1 94.56 140 TYR B C 1
ATOM 2346 O O . TYR B 1 140 ? 19.469 -4.707 6.211 1 94.56 140 TYR B O 1
ATOM 2354 N N . ASP B 1 141 ? 18.844 -5.332 8.305 1 95.81 141 ASP B N 1
ATOM 2355 C CA . ASP B 1 141 ? 18.094 -6.523 7.922 1 95.81 141 ASP B CA 1
ATOM 2356 C C . ASP B 1 141 ? 16.609 -6.352 8.203 1 95.81 141 ASP B C 1
ATOM 2358 O O . ASP B 1 141 ? 16.203 -6.129 9.352 1 95.81 141 ASP B O 1
ATOM 2362 N N . TRP B 1 142 ? 15.906 -6.391 7.121 1 97.19 142 TRP B N 1
ATOM 2363 C CA . TRP B 1 142 ? 14.453 -6.387 7.188 1 97.19 142 TRP B CA 1
ATOM 2364 C C . TRP B 1 142 ? 13.891 -7.797 7.023 1 97.19 142 TRP B C 1
ATOM 2366 O O . TRP B 1 142 ? 13.891 -8.352 5.922 1 97.19 142 TRP B O 1
ATOM 2376 N N . THR B 1 143 ? 13.32 -8.312 8.148 1 97.06 143 THR B N 1
ATOM 2377 C CA . THR B 1 143 ? 12.93 -9.719 8.18 1 97.06 143 THR B CA 1
ATOM 2378 C C . THR B 1 143 ? 11.414 -9.859 8.039 1 97.06 143 THR B C 1
ATOM 2380 O O . THR B 1 143 ? 10.656 -9.148 8.703 1 97.06 143 THR B O 1
ATOM 2383 N N . TRP B 1 144 ? 11.078 -10.828 7.195 1 97.75 144 TRP B N 1
ATOM 2384 C CA . TRP B 1 144 ? 9.68 -11.141 6.914 1 97.75 144 TRP B CA 1
ATOM 2385 C C . TRP B 1 144 ? 9.422 -12.641 7.043 1 97.75 144 TRP B C 1
ATOM 2387 O O . TRP B 1 144 ? 10.281 -13.453 6.715 1 97.75 144 TRP B O 1
ATOM 2397 N N . ARG B 1 145 ? 8.188 -12.984 7.453 1 97.56 145 ARG B N 1
ATOM 2398 C CA . ARG B 1 145 ? 7.828 -14.391 7.562 1 97.56 145 ARG B CA 1
ATOM 2399 C C . ARG B 1 145 ? 6.746 -14.758 6.551 1 97.56 145 ARG B C 1
ATOM 2401 O O . ARG B 1 145 ? 5.699 -14.109 6.488 1 97.56 145 ARG B O 1
ATOM 2408 N N . ARG B 1 146 ? 7.039 -15.789 5.797 1 96.81 146 ARG B N 1
ATOM 2409 C CA . ARG B 1 146 ? 6.109 -16.25 4.777 1 96.81 146 ARG B CA 1
ATOM 2410 C C . ARG B 1 146 ? 4.824 -16.781 5.406 1 96.81 146 ARG B C 1
ATOM 2412 O O . ARG B 1 146 ? 4.863 -17.547 6.371 1 96.81 146 ARG B O 1
ATOM 2419 N N . ARG B 1 147 ? 3.68 -16.234 4.832 1 95.25 147 ARG B N 1
ATOM 2420 C CA . ARG B 1 147 ? 2.387 -16.766 5.254 1 95.25 147 ARG B CA 1
ATOM 2421 C C . ARG B 1 147 ? 2.102 -18.109 4.578 1 95.25 147 ARG B C 1
ATOM 2423 O O . ARG B 1 147 ? 2.469 -18.312 3.422 1 95.25 147 ARG B O 1
ATOM 2430 N N . SER B 1 148 ? 1.65 -19.031 5.438 1 75.88 148 SER B N 1
ATOM 2431 C CA . SER B 1 148 ? 1.234 -20.281 4.836 1 75.88 148 SER B CA 1
ATOM 2432 C C . SER B 1 148 ? 0.022 -20.094 3.932 1 75.88 148 SER B C 1
ATOM 2434 O O . SER B 1 148 ? -0.787 -19.188 4.152 1 75.88 148 SER B O 1
ATOM 2436 N N . ALA B 1 149 ? 0.093 -20.5 2.738 1 58.19 149 ALA B N 1
ATOM 2437 C CA . ALA B 1 149 ? -1.112 -20.469 1.913 1 58.19 149 ALA B CA 1
ATOM 2438 C C . ALA B 1 149 ? -2.33 -20.938 2.701 1 58.19 149 ALA B C 1
ATOM 2440 O O . ALA B 1 149 ? -2.227 -21.828 3.543 1 58.19 149 ALA B O 1
ATOM 2441 N N . ALA B 1 150 ? -3.184 -20.125 3.086 1 49.25 150 ALA B N 1
ATOM 2442 C CA . ALA B 1 150 ? -4.387 -20.594 3.762 1 49.25 150 ALA B CA 1
ATOM 2443 C C . ALA B 1 150 ? -4.773 -21.984 3.271 1 49.25 150 ALA B C 1
ATOM 2445 O O . ALA B 1 150 ? -4.785 -22.25 2.064 1 49.25 150 ALA B O 1
ATOM 2446 N N . GLU B 1 151 ? -4.293 -22.969 3.893 1 41.12 151 GLU B N 1
ATOM 2447 C CA . GLU B 1 151 ? -4.895 -24.266 3.592 1 41.12 151 GLU B CA 1
ATOM 2448 C C . GLU B 1 151 ? -6.402 -24.141 3.389 1 41.12 151 GLU B C 1
ATOM 2450 O O . GLU B 1 151 ? -7.09 -23.5 4.188 1 41.12 151 GLU B O 1
ATOM 2455 N N . ALA B 1 152 ? -6.902 -24.125 2.125 1 41.91 152 ALA B N 1
ATOM 2456 C CA . ALA B 1 152 ? -8.336 -24.312 1.938 1 41.91 152 ALA B CA 1
ATOM 2457 C C . ALA B 1 152 ? -8.891 -25.328 2.934 1 41.91 152 ALA B C 1
ATOM 2459 O O . ALA B 1 152 ? -8.453 -26.469 2.967 1 41.91 152 ALA B O 1
ATOM 2460 N N . THR B 1 153 ? -9.156 -24.922 4.094 1 34.75 153 THR B N 1
ATOM 2461 C CA . THR B 1 153 ? -9.797 -25.875 4.984 1 34.75 153 THR B CA 1
ATOM 2462 C C . THR B 1 153 ? -10.992 -26.531 4.305 1 34.75 153 THR B C 1
ATOM 2464 O O . THR B 1 153 ? -11.945 -25.859 3.926 1 34.75 153 THR B O 1
ATOM 2467 N N . ALA B 1 154 ? -10.938 -27.531 3.41 1 37.81 154 ALA B N 1
ATOM 2468 C CA . ALA B 1 154 ? -11.992 -28.453 2.982 1 37.81 154 ALA B CA 1
ATOM 2469 C C . ALA B 1 154 ? -12.75 -29.016 4.184 1 37.81 154 ALA B C 1
ATOM 2471 O O . ALA B 1 154 ? -12.18 -29.766 4.977 1 37.81 154 ALA B O 1
ATOM 2472 N N . ASP B 1 155 ? -13.68 -28.203 4.719 1 34.03 155 ASP B N 1
ATOM 2473 C CA . ASP B 1 155 ? -14.625 -28.891 5.59 1 34.03 155 ASP B CA 1
ATOM 2474 C C . ASP B 1 155 ? -15.102 -30.203 4.957 1 34.03 155 ASP B C 1
ATOM 2476 O O . ASP B 1 155 ? -15.703 -30.188 3.881 1 34.03 155 ASP B O 1
ATOM 2480 N N . ASP B 1 156 ? -14.453 -31.266 5.027 1 33.88 156 ASP B N 1
ATOM 2481 C CA . ASP B 1 156 ? -14.977 -32.625 4.926 1 33.88 156 ASP B CA 1
ATOM 2482 C C . ASP B 1 156 ? -16.297 -32.781 5.676 1 33.88 156 ASP B C 1
ATOM 2484 O O . ASP B 1 156 ? -16.328 -32.688 6.906 1 33.88 156 ASP B O 1
ATOM 2488 N N . ASP B 1 157 ? -17.375 -32.281 5.066 1 35.81 157 ASP B N 1
ATOM 2489 C CA . ASP B 1 157 ? -18.703 -32.719 5.5 1 35.81 157 ASP B CA 1
ATOM 2490 C C . ASP B 1 157 ? -18.828 -34.219 5.488 1 35.81 157 ASP B C 1
ATOM 2492 O O . ASP B 1 157 ? -19.188 -34.812 4.465 1 35.81 157 ASP B O 1
ATOM 2496 N N . SER B 1 158 ? -17.969 -35.031 5.902 1 28.66 158 SER B N 1
ATOM 2497 C CA . SER B 1 158 ? -18.344 -36.438 6.145 1 28.66 158 SER B CA 1
ATOM 2498 C C . SER B 1 158 ? -19.422 -36.531 7.207 1 28.66 158 SER B C 1
ATOM 2500 O O . SER B 1 158 ? -19.781 -37.656 7.633 1 28.66 158 SER B O 1
ATOM 2502 N N . LYS B 1 159 ? -20.516 -35.781 7.578 1 22.91 159 LYS B N 1
ATOM 2503 C CA . LYS B 1 159 ? -21.578 -36.5 8.266 1 22.91 159 LYS B CA 1
ATOM 2504 C C . LYS B 1 159 ? -22.5 -37.188 7.266 1 22.91 159 LYS B C 1
ATOM 2506 O O . LYS B 1 159 ? -22.766 -36.656 6.188 1 22.91 159 LYS B O 1
#

Sequence (318 aa):
MLAGVFALTSSVNAAGIDGAYDRVSLINVRTGEFPEAANRVGLLIFGQGHYAMLTMNPDRRVLSRDAAKSLPAAEKISYLEEWLDINAHSGRYEIDGDTLRWYREFSEDPREVGSTTSLQWRTDGDLLILSFTLGNGDRYDWTWRRRSAAEATADDDSKMLAGVFALTSSVNAAGIDGAYDRVSLINVRTGEFPEAANRVGLLIFGQGHYAMLTMNPDRRVLSRDAAKSLPAAEKISYLEEWLDINAHSGRYEIDGDTLRWYREFSEDPREVGSTTSLQWRTDGDLLILSFTLGNGDRYDWTWRRRSAAEATADDDSK

Secondary structure (DSSP, 8-state):
-------------TTS--EEEEEEEEEETTT-PPPGGGG-EEEEEEETTEEEEEEE-TT-----HHHHHT--HHHHHHHHHHHT-EEEEEEEEEEETTEEEEE-SEESSGGGTT-EEEEEEEEETTEEEEEEE-TTS-EEEEEEEEPP-----------/-------------S-S--EEEEEEEEEETTT-PPPGGGG-EEEEEEETTEEEEEEE-TT-----HHHHHT--HHHHHHHHHHHT-EEEEEEEEEEETTEEEEE-SEESSGGGTT-EEEEEEEEETTEEEEEEE-TTS-EEEEEEEEPP-----------

pLDDT: mean 85.06, std 22.94, range [22.91, 98.94]

Nearest PDB structures (foldseek):
  3v3n-assembly1_A  TM=5.671E-01  e=2.415E+00  Bacteroides thetaiotaomicron
  6ap4-assembly7_M  TM=2.324E-01  e=1.259E+00  Acinetobacter baumannii
  2y6r-assembly2_B  TM=2.633E-01  e=3.001E+00  Bacteroides thetaiotaomicron
  6ap4-assembly7_N  TM=2.047E-01  e=3.345E+00  Acinetobacter baumannii
  6ap4-assembly2_C  TM=1.842E-01  e=1.841E+00  Acinetobacter baumannii

Radius of gyration: 22.62 Å; Cα contacts (8 Å, |Δi|>4): 627; chains: 2; bounding box: 61×74×50 Å

Solvent-accessible surface area (backbone atoms only — not comparable to full-atom values): 17798 Å² total; per-residue (Å²): 135,85,80,76,76,75,73,76,71,70,73,69,67,74,75,81,57,60,43,44,24,36,51,68,42,38,35,28,69,77,78,68,43,66,52,90,71,32,72,37,41,35,45,38,37,32,48,82,55,28,37,34,37,42,34,29,50,82,78,48,78,72,66,54,73,70,59,55,70,68,41,54,69,74,56,35,44,52,49,52,54,45,53,58,46,53,50,38,39,28,32,46,46,49,76,60,88,52,34,35,37,40,36,23,66,35,42,57,50,59,80,44,46,70,38,71,49,74,28,38,49,50,73,60,87,58,29,39,38,39,30,46,71,48,94,89,67,51,33,34,43,37,33,26,35,54,55,72,62,72,69,77,76,72,79,75,76,76,124,134,83,79,75,78,73,72,76,70,70,71,71,64,73,72,84,57,60,42,44,24,36,52,67,42,40,34,28,68,76,78,69,43,67,54,89,73,32,70,36,41,33,45,37,37,32,49,82,57,29,37,36,37,42,34,29,48,82,78,47,79,72,66,54,72,69,59,53,68,67,42,53,69,73,56,36,43,54,50,51,54,45,52,58,45,53,51,39,40,28,32,46,46,49,74,60,88,52,35,36,37,39,36,23,65,36,43,58,50,59,81,42,45,70,38,71,49,74,27,40,52,50,72,62,88,58,29,38,38,39,30,45,70,49,94,89,67,51,32,35,43,37,35,25,35,54,55,72,62,72,69,78,77,74,77,74,77,76,123